Protein AF-A0A6C0CRU0-F1 (afdb_monomer)

Organism: NCBI:txid1070528

Nearest PDB structures (foldseek):
  4kly-assembly1_A  TM=5.059E-01  e=9.963E+00  gamma proteobacterium 'Hot 75m4'
  1i49-assembly1_B  TM=2.147E-01  e=6.123E+00  Homo sapiens

Secondary structure (DSSP, 8-state):
----HHHHHHHHHHHHHHHHHHHHHHHHHHHT--HHHHHHHHHHHHHHHHHHHHHHHHHHHHHHHHHHHHHHHHHHHHSPP--STTTSTTSS--SS-TT-STTGGG-HHHHHHHHHTTTHHHH-HHHHHHHHHHHHHHHHHHHHHHTTSS-HHHHHHHHHHHHHHHHHHHHHHHHHS-SS-SS-TT--HHHHHHHHHHHHHHHHHHHHHHHHHIIIIIS--------PPPHHHHHHHHHHHHS--

pLDDT: mean 78.63, std 16.44, range [35.56, 97.88]

Sequence (245 aa):
MEKDFYTILQDLKVEIFFFILFFSIVFYQVQQAELKTLVSLLLISIWAYALWMYLQDRAKKEHSKDAKDIAVIDQVHEEKISHPEITTDNFPIKGAPKKGLVYMKENRTLMEIAKDLIFVKTFDIQKYQELLIYMNQYQKVYMYILAERYPCQSYIPTFLDARENILQTLYQLYLVIPSTFKHIYGISPYQVIERNILTFTKLSRTMLEVLENFCRVDLKEYYFPMTQPIPYDASKQKEKQNLLP

Structure (mmCIF, N/CA/C/O backbone):
data_AF-A0A6C0CRU0-F1
#
_entry.id   AF-A0A6C0CRU0-F1
#
loop_
_atom_site.group_PDB
_atom_site.id
_atom_site.type_symbol
_atom_site.label_atom_id
_atom_site.label_alt_id
_atom_site.label_comp_id
_atom_site.label_asym_id
_atom_site.label_entity_id
_atom_site.label_seq_id
_atom_site.pdbx_PDB_ins_code
_atom_site.Cartn_x
_atom_site.Cartn_y
_atom_site.Cartn_z
_atom_site.occupancy
_atom_site.B_iso_or_equiv
_atom_site.auth_seq_id
_atom_site.auth_comp_id
_atom_site.auth_asym_id
_atom_site.auth_atom_id
_atom_site.pdbx_PDB_model_num
ATOM 1 N N . MET A 1 1 ? -17.235 12.480 -23.969 1.00 42.66 1 MET A N 1
ATOM 2 C CA . MET A 1 1 ? -17.822 11.150 -24.228 1.00 42.66 1 MET A CA 1
ATOM 3 C C . MET A 1 1 ? -19.189 11.158 -23.557 1.00 42.66 1 MET A C 1
ATOM 5 O O . MET A 1 1 ? -19.345 10.674 -22.444 1.00 42.66 1 MET A O 1
ATOM 9 N N . GLU A 1 2 ? -20.125 11.882 -24.171 1.00 47.84 2 GLU A N 1
ATOM 10 C CA . GLU A 1 2 ? -21.507 12.015 -23.707 1.00 47.84 2 GLU A CA 1
ATOM 11 C C . GLU A 1 2 ? -22.230 10.721 -24.071 1.00 47.84 2 GLU A C 1
ATOM 13 O O . GLU A 1 2 ? -22.330 10.380 -25.246 1.00 47.84 2 GLU A O 1
ATOM 18 N N . LYS A 1 3 ? -22.686 9.955 -23.077 1.00 50.06 3 LYS A N 1
ATOM 19 C CA . LYS A 1 3 ? -23.715 8.951 -23.347 1.00 50.06 3 LYS A CA 1
ATOM 20 C C . LYS A 1 3 ? -24.955 9.721 -23.793 1.00 50.06 3 LYS A C 1
ATOM 22 O O . LYS A 1 3 ? -25.452 10.540 -23.022 1.00 50.06 3 LYS A O 1
ATOM 27 N N . ASP A 1 4 ? -25.400 9.484 -25.025 1.00 63.34 4 ASP A N 1
ATOM 28 C CA . ASP A 1 4 ? -26.568 10.135 -25.614 1.00 63.34 4 ASP A CA 1
ATOM 29 C C . ASP A 1 4 ? -27.739 10.061 -24.636 1.00 63.34 4 ASP A C 1
ATOM 31 O O . ASP A 1 4 ? -28.173 8.974 -24.248 1.00 63.34 4 ASP A O 1
ATOM 35 N N . PHE A 1 5 ? -28.264 11.219 -24.244 1.00 64.69 5 PHE A N 1
ATOM 36 C CA . PHE A 1 5 ? -29.405 11.374 -23.337 1.00 64.69 5 PHE A CA 1
ATOM 37 C C . PHE A 1 5 ? -30.588 10.455 -23.705 1.00 64.69 5 PHE A C 1
ATOM 39 O O . PHE A 1 5 ? -31.321 9.978 -22.840 1.00 64.69 5 PHE A O 1
ATOM 46 N N . TYR A 1 6 ? -30.722 10.143 -24.997 1.00 66.75 6 TYR A N 1
ATOM 47 C CA . TYR A 1 6 ? -31.700 9.211 -25.546 1.00 66.75 6 TYR A CA 1
ATOM 48 C C . TYR A 1 6 ? -31.509 7.760 -25.074 1.00 66.75 6 TYR A C 1
ATOM 50 O O . TYR A 1 6 ? -32.483 7.098 -24.725 1.00 66.75 6 TYR A O 1
ATOM 58 N N . THR A 1 7 ? -30.265 7.278 -25.003 1.00 68.19 7 THR A N 1
ATOM 59 C CA . THR A 1 7 ? -29.949 5.919 -24.523 1.00 68.19 7 THR A CA 1
ATOM 60 C C . THR A 1 7 ? -30.221 5.768 -23.029 1.00 68.19 7 THR A C 1
ATOM 62 O O . THR A 1 7 ? -30.855 4.801 -22.624 1.00 68.19 7 THR A O 1
ATOM 65 N N . ILE A 1 8 ? -29.890 6.785 -22.226 1.00 64.88 8 ILE A N 1
ATOM 66 C CA . ILE A 1 8 ? -30.215 6.830 -20.789 1.00 64.88 8 ILE A CA 1
ATOM 67 C C . ILE A 1 8 ? -31.736 6.795 -20.568 1.00 64.88 8 ILE A C 1
ATOM 69 O O . ILE A 1 8 ? -32.230 6.071 -19.707 1.00 64.88 8 ILE A O 1
ATOM 73 N N . LEU A 1 9 ? -32.496 7.552 -21.364 1.00 60.94 9 LEU A N 1
ATOM 74 C CA . LEU A 1 9 ? -33.962 7.555 -21.315 1.00 60.94 9 LEU A CA 1
ATOM 75 C C . LEU A 1 9 ? -34.574 6.208 -21.711 1.00 60.94 9 LEU A C 1
ATOM 77 O O . LEU A 1 9 ? -35.632 5.840 -21.198 1.00 60.94 9 LEU A O 1
ATOM 81 N N . GLN A 1 10 ? -33.949 5.499 -22.647 1.00 72.50 10 GLN A N 1
ATOM 82 C CA . GLN A 1 10 ? -34.409 4.195 -23.103 1.00 72.50 10 GLN A CA 1
ATOM 83 C C . GLN A 1 10 ? -34.123 3.109 -22.059 1.00 72.50 10 GLN A C 1
ATOM 85 O O . GLN A 1 10 ? -35.032 2.344 -21.741 1.00 72.50 10 GLN A O 1
ATOM 90 N N . ASP A 1 11 ? -32.934 3.116 -21.453 1.00 72.12 11 ASP A N 1
ATOM 91 C CA . ASP A 1 11 ? -32.572 2.212 -20.355 1.00 72.12 11 ASP A CA 1
ATOM 92 C C . ASP A 1 11 ? -33.506 2.406 -19.148 1.00 72.12 11 ASP A C 1
ATOM 94 O O . ASP A 1 11 ? -34.073 1.439 -18.637 1.00 72.12 11 ASP A O 1
ATOM 98 N N . LEU A 1 12 ? -33.793 3.659 -18.769 1.00 71.19 12 LEU A N 1
ATOM 99 C CA . LEU A 1 12 ? -34.704 3.973 -17.661 1.00 71.19 12 LEU A CA 1
ATOM 100 C C . LEU A 1 12 ? -36.138 3.467 -17.915 1.00 71.19 12 LEU A C 1
ATOM 102 O O . LEU A 1 12 ? -36.812 2.991 -17.004 1.00 71.19 12 LEU A O 1
ATOM 106 N N . LYS A 1 13 ? -36.622 3.544 -19.164 1.00 79.31 13 LYS A N 1
ATOM 107 C CA . LYS A 1 13 ? -37.944 3.014 -19.546 1.00 79.31 13 LYS A CA 1
ATOM 108 C C . LYS A 1 13 ? -37.999 1.492 -19.442 1.00 79.31 13 LYS A C 1
ATOM 110 O O . LYS A 1 13 ? -39.019 0.961 -19.005 1.00 79.31 13 LYS A O 1
ATOM 115 N N . VAL A 1 14 ? -36.926 0.804 -19.835 1.00 78.81 14 VAL A N 1
ATOM 116 C CA . VAL A 1 14 ? -36.823 -0.658 -19.727 1.00 78.81 14 VAL A CA 1
ATOM 117 C C . VAL A 1 14 ? -36.797 -1.080 -18.259 1.00 78.81 14 VAL A C 1
ATOM 119 O O . VAL A 1 14 ? -37.547 -1.980 -17.882 1.00 78.81 14 VAL A O 1
ATOM 122 N N . GLU A 1 15 ? -36.025 -0.393 -17.414 1.00 78.75 15 GLU A N 1
ATOM 123 C CA . GLU A 1 15 ? -35.991 -0.645 -15.969 1.00 78.75 15 GLU A CA 1
ATOM 124 C C . GLU A 1 15 ? -37.370 -0.456 -15.325 1.00 78.75 15 GLU A C 1
ATOM 126 O O . GLU A 1 15 ? -37.859 -1.351 -14.635 1.00 78.75 15 GLU A O 1
ATOM 131 N N . ILE A 1 16 ? -38.046 0.665 -15.603 1.00 85.94 16 ILE A N 1
ATOM 132 C CA . ILE A 1 16 ? -39.392 0.943 -15.078 1.00 85.94 16 ILE A CA 1
ATOM 133 C C . ILE A 1 16 ? -40.390 -0.130 -15.527 1.00 85.94 16 ILE A C 1
ATOM 135 O O . ILE A 1 16 ? -41.190 -0.604 -14.717 1.00 85.94 16 ILE A O 1
ATOM 139 N N . PHE A 1 17 ? -40.340 -0.546 -16.795 1.00 86.31 17 PHE A N 1
ATOM 140 C CA . PHE A 1 17 ? -41.212 -1.599 -17.311 1.00 86.31 17 PHE A CA 1
ATOM 141 C C . PHE A 1 17 ? -40.980 -2.935 -16.592 1.00 86.31 17 PHE A C 1
ATOM 143 O O . PHE A 1 17 ? -41.942 -3.582 -16.174 1.00 86.31 17 PHE A O 1
ATOM 150 N N . PHE A 1 18 ? -39.718 -3.319 -16.375 1.00 86.06 18 PHE A N 1
ATOM 151 C CA . PHE A 1 18 ? -39.368 -4.509 -15.598 1.00 86.06 18 PHE A CA 1
ATOM 152 C C . PHE A 1 18 ? -39.887 -4.433 -14.161 1.00 86.06 18 PHE A C 1
ATOM 154 O O . PHE A 1 18 ? -40.459 -5.410 -13.676 1.00 86.06 18 PHE A O 1
ATOM 161 N N . PHE A 1 19 ? -39.751 -3.283 -13.492 1.00 84.06 19 PHE A N 1
ATOM 162 C CA . PHE A 1 19 ? -40.275 -3.101 -12.138 1.00 84.06 19 PHE A CA 1
ATOM 163 C C . PHE A 1 19 ? -41.796 -3.230 -12.088 1.00 84.06 19 PHE A C 1
ATOM 165 O O . PHE A 1 19 ? -42.309 -3.934 -11.222 1.00 84.06 19 PHE A O 1
ATOM 172 N N . ILE A 1 20 ? -42.525 -2.616 -13.023 1.00 88.62 20 ILE A N 1
ATOM 173 C CA . ILE A 1 20 ? -43.990 -2.724 -13.091 1.00 88.62 20 ILE A CA 1
ATOM 174 C C . ILE A 1 20 ? -44.416 -4.181 -13.289 1.00 88.62 20 ILE A C 1
ATOM 176 O O . ILE A 1 20 ? -45.326 -4.658 -12.608 1.00 88.62 20 ILE A O 1
ATOM 180 N N . LEU A 1 21 ? -43.748 -4.905 -14.189 1.00 85.62 21 LEU A N 1
ATOM 181 C CA . LEU A 1 21 ? -44.056 -6.304 -14.471 1.00 85.62 21 LEU A CA 1
ATOM 182 C C . LEU A 1 21 ? -43.750 -7.200 -13.262 1.00 85.62 21 LEU A C 1
ATOM 184 O O . LEU A 1 21 ? -44.586 -8.013 -12.868 1.00 85.62 21 LEU A O 1
ATOM 188 N N . PHE A 1 22 ? -42.604 -6.993 -12.615 1.00 85.75 22 PHE A N 1
ATOM 189 C CA . PHE A 1 22 ? -42.227 -7.699 -11.393 1.00 85.75 22 PHE A CA 1
ATOM 190 C C . PHE A 1 22 ? -43.222 -7.441 -10.253 1.00 85.75 22 PHE A C 1
ATOM 192 O O . PHE A 1 22 ? -43.734 -8.390 -9.657 1.00 85.75 22 PHE A O 1
ATOM 199 N N . PHE A 1 23 ? -43.567 -6.176 -9.988 1.00 82.81 23 PHE A N 1
ATOM 200 C CA . PHE A 1 23 ? -44.544 -5.821 -8.957 1.00 82.81 23 PHE A CA 1
ATOM 201 C C . PHE A 1 23 ? -45.936 -6.371 -9.259 1.00 82.81 23 PHE A C 1
ATOM 203 O O . PHE A 1 23 ? -46.618 -6.794 -8.333 1.00 82.81 23 PHE A O 1
ATOM 210 N N . SER A 1 24 ? -46.344 -6.428 -10.528 1.00 85.94 24 SER A N 1
ATOM 211 C CA . SER A 1 24 ? -47.632 -7.010 -10.922 1.00 85.94 24 SER A CA 1
ATOM 212 C C . SER A 1 24 ? -47.694 -8.512 -10.623 1.00 85.94 24 SER A C 1
ATOM 214 O O . SER A 1 24 ? -48.701 -8.996 -10.106 1.00 85.94 24 SER A O 1
ATOM 216 N N . ILE A 1 25 ? -46.605 -9.250 -10.877 1.00 85.50 25 ILE A N 1
ATOM 217 C CA . ILE A 1 25 ? -46.500 -10.682 -10.549 1.00 85.50 25 ILE A CA 1
ATOM 218 C C . ILE A 1 25 ? -46.518 -10.894 -9.032 1.00 85.50 25 ILE A C 1
ATOM 220 O O . ILE A 1 25 ? -47.260 -11.742 -8.534 1.00 85.50 25 ILE A O 1
ATOM 224 N N . VAL A 1 26 ? -45.731 -10.109 -8.291 1.00 84.50 26 VAL A N 1
ATOM 225 C CA . VAL A 1 26 ? -45.698 -10.167 -6.822 1.00 84.50 26 VAL A CA 1
ATOM 226 C C . VAL A 1 26 ? -47.075 -9.839 -6.242 1.00 84.50 26 VAL A C 1
ATOM 228 O O . VAL A 1 26 ? -47.555 -10.557 -5.372 1.00 84.50 26 VAL A O 1
ATOM 231 N N . PHE A 1 27 ? -47.750 -8.811 -6.757 1.00 85.38 27 PHE A N 1
ATOM 232 C CA . PHE A 1 27 ? -49.084 -8.411 -6.316 1.00 85.38 27 PHE A CA 1
ATOM 233 C C . PHE A 1 27 ? -50.124 -9.513 -6.540 1.00 85.38 27 PHE A C 1
ATOM 235 O O . PHE A 1 27 ? -50.893 -9.821 -5.632 1.00 85.38 27 PHE A O 1
ATOM 242 N N . TYR A 1 28 ? -50.110 -10.157 -7.709 1.00 85.62 28 TYR A N 1
ATOM 243 C CA . TYR A 1 28 ? -51.016 -11.265 -8.015 1.00 85.62 28 TYR A CA 1
ATOM 244 C C . TYR A 1 28 ? -50.827 -12.459 -7.063 1.00 85.62 28 TYR A C 1
ATOM 246 O O . TYR A 1 28 ? -51.804 -13.025 -6.575 1.00 85.62 28 TYR A O 1
ATOM 254 N N . GLN A 1 29 ? -49.575 -12.806 -6.746 1.00 78.75 29 GLN A N 1
ATOM 255 C CA . GLN A 1 29 ? -49.240 -13.858 -5.776 1.00 78.75 29 GLN A CA 1
ATOM 256 C C . GLN A 1 29 ? -49.701 -13.491 -4.355 1.00 78.75 29 GLN A C 1
ATOM 258 O O . GLN A 1 29 ? -50.268 -14.315 -3.641 1.00 78.75 29 GLN A O 1
ATOM 263 N N . VAL A 1 30 ? -49.500 -12.233 -3.953 1.00 82.31 30 VAL A N 1
ATOM 264 C CA . VAL A 1 30 ? -49.896 -11.703 -2.639 1.00 82.31 30 VAL A CA 1
ATOM 265 C C . VAL A 1 30 ? -51.420 -11.670 -2.479 1.00 82.31 30 VAL A C 1
ATOM 267 O O . VAL A 1 30 ? -51.919 -11.961 -1.395 1.00 82.31 30 VAL A O 1
ATOM 270 N N . GLN A 1 31 ? -52.174 -11.383 -3.545 1.00 82.19 31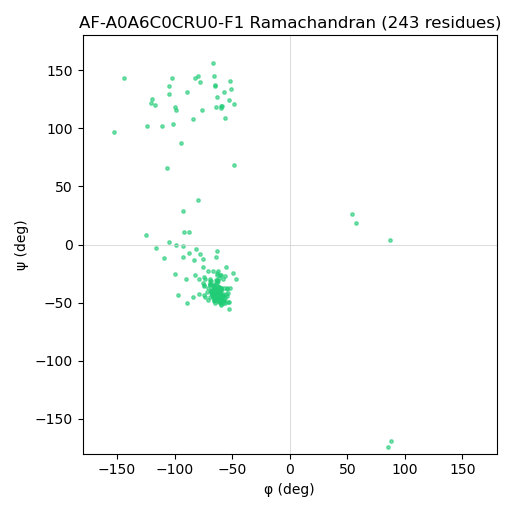 GLN A N 1
ATOM 271 C CA . GLN A 1 31 ? -53.641 -11.337 -3.517 1.00 82.19 31 GLN A CA 1
ATOM 272 C C . GLN A 1 31 ? -54.281 -12.692 -3.173 1.00 82.19 31 GLN A C 1
ATOM 274 O O . GLN A 1 31 ? -55.354 -12.728 -2.575 1.00 82.19 31 GLN A O 1
ATOM 279 N N . GLN A 1 32 ? -53.640 -13.801 -3.546 1.00 84.38 32 GLN A N 1
ATOM 280 C CA . GLN A 1 32 ? -54.144 -15.156 -3.292 1.00 84.38 32 GLN A CA 1
ATOM 281 C C . GLN A 1 32 ? -53.609 -15.765 -1.988 1.00 84.38 32 GLN A C 1
ATOM 283 O O . GLN A 1 32 ? -53.950 -16.897 -1.648 1.00 84.38 32 GLN A O 1
ATOM 288 N N . ALA A 1 33 ? -52.757 -15.040 -1.260 1.00 84.94 33 ALA A N 1
ATOM 289 C CA . ALA A 1 33 ? -52.068 -15.557 -0.090 1.00 84.94 33 ALA A CA 1
ATOM 290 C C . ALA A 1 33 ? -52.938 -15.513 1.177 1.00 84.94 33 ALA A C 1
ATOM 292 O O . ALA A 1 33 ? -53.672 -14.560 1.436 1.00 84.94 33 ALA A O 1
ATOM 293 N N . GLU A 1 34 ? -52.799 -16.535 2.022 1.00 89.56 34 GLU A N 1
ATOM 294 C CA . GLU A 1 34 ? -53.436 -16.564 3.339 1.00 89.56 34 GLU A CA 1
ATOM 295 C C . GLU A 1 34 ? -52.861 -15.498 4.289 1.00 89.56 34 GLU A C 1
ATOM 297 O O . GLU A 1 34 ? -51.700 -15.091 4.190 1.00 89.56 34 GLU A O 1
ATOM 302 N N . LEU A 1 35 ? -53.651 -15.103 5.295 1.00 84.38 35 LEU A N 1
ATOM 303 C CA . LEU A 1 35 ? -53.287 -14.062 6.267 1.00 84.38 35 LEU A CA 1
ATOM 304 C C . LEU A 1 35 ? -51.942 -14.331 6.970 1.00 84.38 35 LEU A C 1
ATOM 306 O O . LEU A 1 35 ? -51.157 -13.411 7.186 1.00 84.38 35 LEU A O 1
ATOM 310 N N . LYS A 1 36 ? -51.643 -15.595 7.302 1.00 85.19 36 LYS A N 1
ATOM 311 C CA . LYS A 1 36 ? -50.369 -15.991 7.933 1.00 85.19 36 LYS A CA 1
ATOM 312 C C . LYS A 1 36 ? -49.173 -15.699 7.023 1.00 85.19 36 LYS A C 1
ATOM 314 O O . LYS A 1 36 ? -48.146 -15.205 7.488 1.00 85.19 36 LYS A O 1
ATOM 319 N N . THR A 1 37 ? -49.328 -15.966 5.729 1.00 84.38 37 THR A N 1
ATOM 320 C CA . THR A 1 37 ? -48.313 -15.730 4.700 1.00 84.38 37 THR A CA 1
ATOM 321 C C . THR A 1 37 ? -48.086 -14.233 4.497 1.00 84.38 37 THR A C 1
ATOM 323 O O . THR A 1 37 ? -46.940 -13.795 4.447 1.00 84.38 37 THR A O 1
ATOM 326 N N . LEU A 1 38 ? -49.156 -13.430 4.493 1.00 84.00 38 LEU A N 1
ATOM 327 C CA . LEU A 1 38 ? -49.075 -11.965 4.425 1.00 84.00 38 LEU A CA 1
ATOM 328 C C . LEU A 1 38 ? -48.331 -11.362 5.625 1.00 84.00 38 LEU A C 1
ATOM 330 O O . LEU A 1 38 ? -47.443 -10.529 5.447 1.00 84.00 38 LEU A O 1
ATOM 334 N N . VAL A 1 39 ? -48.644 -11.812 6.845 1.00 82.62 39 VAL A N 1
ATOM 335 C CA . VAL A 1 39 ? -47.971 -11.347 8.072 1.00 82.62 39 VAL A CA 1
ATOM 336 C C . VAL A 1 39 ? -46.487 -11.728 8.072 1.00 82.62 39 VAL A C 1
ATOM 338 O O . VAL A 1 39 ? -45.642 -10.911 8.440 1.00 82.62 39 VAL A O 1
ATOM 341 N N . SER A 1 40 ? -46.146 -12.937 7.617 1.00 86.19 40 SER A N 1
ATOM 342 C CA . SER A 1 40 ? -44.750 -13.365 7.467 1.00 86.19 40 SER A CA 1
ATOM 343 C C . SER A 1 40 ? -43.990 -12.501 6.454 1.00 86.19 40 SER A C 1
ATOM 345 O O . SER A 1 40 ? -42.882 -12.052 6.744 1.00 86.19 40 SER A O 1
ATOM 347 N N . LEU A 1 41 ? -44.599 -12.196 5.306 1.00 86.06 41 LEU A N 1
ATOM 348 C CA . LEU A 1 41 ? -43.996 -11.381 4.248 1.00 86.06 41 LEU A CA 1
ATOM 349 C C . LEU A 1 41 ? -43.795 -9.921 4.696 1.00 86.06 41 LEU A C 1
ATOM 351 O O . LEU A 1 41 ? -42.767 -9.303 4.405 1.00 86.06 41 LEU A O 1
ATOM 355 N N . LEU A 1 42 ? -44.724 -9.391 5.495 1.00 87.06 42 LEU A N 1
ATOM 356 C CA . LEU A 1 42 ? -44.599 -8.079 6.130 1.00 87.06 42 LEU A CA 1
ATOM 357 C C . LEU A 1 42 ? -43.444 -8.048 7.147 1.00 87.06 42 LEU A C 1
ATOM 359 O O . LEU A 1 42 ? -42.628 -7.131 7.131 1.00 87.06 42 LEU A O 1
ATOM 363 N N . LEU A 1 43 ? -43.307 -9.076 7.987 1.00 88.00 43 LEU A N 1
ATOM 364 C CA . LEU A 1 43 ? -42.177 -9.184 8.917 1.00 88.00 43 LEU A CA 1
ATOM 365 C C . LEU A 1 43 ? -40.835 -9.285 8.181 1.00 88.00 43 LEU A C 1
ATOM 367 O O . LEU A 1 43 ? -39.893 -8.578 8.536 1.00 88.00 43 LEU A O 1
ATOM 371 N N . ILE A 1 44 ? -40.747 -10.120 7.141 1.00 90.88 44 ILE A N 1
ATOM 372 C CA . ILE A 1 44 ? -39.528 -10.277 6.333 1.00 90.88 44 ILE A CA 1
ATOM 373 C C . ILE A 1 44 ? -39.144 -8.953 5.668 1.00 90.88 44 ILE A C 1
ATOM 375 O O . ILE A 1 44 ? -37.972 -8.588 5.685 1.00 90.88 44 ILE A O 1
ATOM 379 N N . SER A 1 45 ? -40.106 -8.209 5.120 1.00 88.00 45 SER A N 1
ATOM 380 C CA . SER A 1 45 ? -39.829 -6.921 4.471 1.00 88.00 45 SER A CA 1
ATOM 381 C C . SER A 1 45 ? -39.381 -5.841 5.464 1.00 88.00 45 SER A C 1
ATOM 383 O O . SER A 1 45 ? -38.428 -5.119 5.167 1.00 88.00 45 SER A O 1
ATOM 385 N N . ILE A 1 46 ? -39.963 -5.782 6.669 1.00 92.19 46 ILE A N 1
ATOM 386 C CA . ILE A 1 46 ? -39.483 -4.903 7.752 1.00 92.19 46 ILE A CA 1
ATOM 387 C C . ILE A 1 46 ? -38.042 -5.252 8.139 1.00 92.19 46 ILE A C 1
ATOM 389 O O . ILE A 1 46 ? -37.194 -4.361 8.226 1.00 92.19 46 ILE A O 1
ATOM 393 N N . TRP A 1 47 ? -37.742 -6.538 8.340 1.00 91.31 47 TRP A N 1
ATOM 394 C CA . TRP A 1 47 ? -36.390 -6.982 8.682 1.00 91.31 47 TRP A CA 1
ATOM 395 C C . TRP A 1 47 ? -35.393 -6.706 7.559 1.00 91.31 47 TRP A C 1
ATOM 397 O O . TRP A 1 47 ? -34.311 -6.195 7.832 1.00 91.31 47 TRP A O 1
ATOM 407 N N . ALA A 1 48 ? -35.756 -6.972 6.303 1.00 90.00 48 ALA A N 1
ATOM 408 C CA . ALA A 1 48 ? -34.917 -6.682 5.145 1.00 90.00 48 ALA A CA 1
ATOM 409 C C . ALA A 1 48 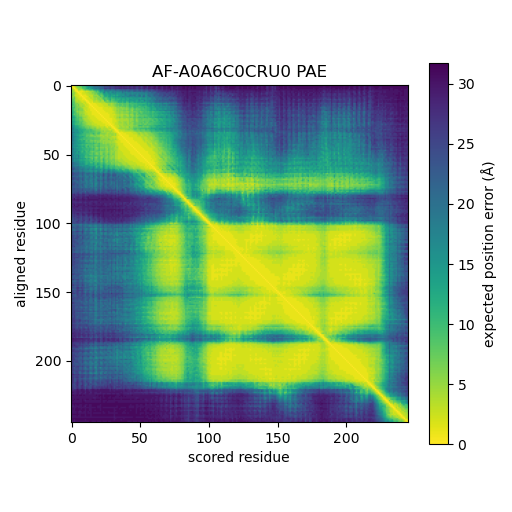? -34.611 -5.182 5.029 1.00 90.00 48 ALA A C 1
ATOM 411 O O . ALA A 1 48 ? -33.462 -4.808 4.796 1.00 90.00 48 ALA A O 1
ATOM 412 N N . TYR A 1 49 ? -35.605 -4.320 5.261 1.00 93.25 49 TYR A N 1
ATOM 413 C CA . TYR A 1 49 ? -35.416 -2.872 5.268 1.00 93.25 49 TYR A CA 1
ATOM 414 C C . TYR A 1 49 ? -34.502 -2.409 6.412 1.00 93.25 49 TYR A C 1
ATOM 416 O O . TYR A 1 49 ? -33.582 -1.622 6.188 1.00 93.25 49 TYR A O 1
ATOM 424 N N . ALA A 1 50 ? -34.701 -2.930 7.627 1.00 90.88 50 ALA A N 1
ATOM 425 C CA . ALA A 1 50 ? -33.843 -2.624 8.771 1.00 90.88 50 ALA A CA 1
ATOM 426 C C . ALA A 1 50 ? -32.387 -3.062 8.530 1.00 90.88 50 ALA A C 1
ATOM 428 O O . ALA A 1 50 ? -31.451 -2.322 8.839 1.00 90.88 50 ALA A O 1
ATOM 429 N N . LEU A 1 51 ? -32.192 -4.238 7.928 1.00 90.44 51 LEU A N 1
ATOM 430 C CA . LEU A 1 51 ? -30.879 -4.782 7.582 1.00 90.44 51 LEU A CA 1
ATOM 431 C C . LEU A 1 51 ? -30.212 -3.943 6.482 1.00 90.44 51 LEU A C 1
ATOM 433 O O . LEU A 1 51 ? -29.037 -3.598 6.597 1.00 90.44 51 LEU A O 1
ATOM 437 N N . TRP A 1 52 ? -30.970 -3.533 5.463 1.00 92.50 52 TRP A N 1
ATOM 438 C CA . TRP A 1 52 ? -30.494 -2.630 4.416 1.00 92.50 52 TRP A CA 1
ATOM 439 C C . TRP A 1 52 ? -30.054 -1.269 4.979 1.00 92.50 52 TRP A C 1
ATOM 441 O O . TRP A 1 52 ? -28.944 -0.822 4.690 1.00 92.50 52 TRP A O 1
ATOM 451 N N . MET A 1 53 ? -30.860 -0.656 5.853 1.00 90.81 53 MET A N 1
ATOM 452 C CA . MET A 1 53 ? -30.514 0.590 6.553 1.00 90.81 53 MET A CA 1
ATOM 453 C C . MET A 1 53 ? -29.241 0.444 7.399 1.00 90.81 53 MET A C 1
ATOM 455 O O . MET A 1 53 ? -28.359 1.303 7.347 1.00 90.81 53 MET A O 1
ATOM 459 N N . TYR A 1 54 ? -29.107 -0.659 8.141 1.00 89.50 54 TYR A N 1
ATOM 460 C CA . TYR A 1 54 ? -27.913 -0.950 8.938 1.00 89.50 54 TYR A CA 1
ATOM 461 C C . TYR A 1 54 ? -26.649 -1.076 8.075 1.00 89.50 54 TYR A C 1
ATOM 463 O O . TYR A 1 54 ? -25.607 -0.499 8.400 1.00 89.50 54 TYR A O 1
ATOM 471 N N . LEU A 1 55 ? -26.735 -1.807 6.960 1.00 87.12 55 LEU A N 1
ATOM 472 C CA . LEU A 1 55 ? -25.623 -1.967 6.023 1.00 87.12 55 LEU A CA 1
ATOM 473 C C . LEU A 1 55 ? -25.249 -0.639 5.360 1.00 87.12 55 LEU A C 1
ATOM 475 O O . LEU A 1 55 ? -24.064 -0.336 5.230 1.00 87.12 55 LEU A O 1
ATOM 479 N N . GLN A 1 56 ? -26.238 0.180 4.993 1.00 87.62 56 GLN A N 1
ATOM 480 C CA . GLN A 1 56 ? -25.997 1.485 4.387 1.00 87.62 56 GLN A CA 1
ATOM 481 C C . GLN A 1 56 ? -25.309 2.456 5.360 1.00 87.62 56 GLN A C 1
ATOM 483 O O . GLN A 1 56 ? -24.390 3.172 4.960 1.00 87.62 56 GLN A O 1
ATOM 488 N N . ASP A 1 57 ? -25.714 2.478 6.632 1.00 83.75 57 ASP A N 1
ATOM 489 C CA . ASP A 1 57 ? -25.058 3.293 7.662 1.00 83.75 57 ASP A CA 1
ATOM 490 C C . ASP A 1 57 ? -23.616 2.828 7.926 1.00 83.75 57 ASP A C 1
ATOM 492 O O . ASP A 1 57 ? -22.698 3.650 7.990 1.00 83.75 57 ASP A O 1
ATOM 496 N N . ARG A 1 58 ? -23.378 1.508 7.986 1.00 78.19 58 ARG A N 1
ATOM 497 C CA . ARG A 1 58 ? -22.016 0.956 8.066 1.00 78.19 58 ARG A CA 1
ATOM 498 C C . ARG A 1 58 ? -21.151 1.383 6.884 1.00 78.19 58 ARG A C 1
ATOM 500 O O . ARG A 1 58 ? -20.062 1.907 7.106 1.00 78.19 58 ARG A O 1
ATOM 507 N N . ALA A 1 59 ? -21.649 1.222 5.660 1.00 75.38 59 ALA A N 1
ATOM 508 C CA . ALA A 1 59 ? -20.918 1.600 4.455 1.00 75.38 59 ALA A CA 1
ATOM 509 C C . ALA A 1 59 ? -20.570 3.099 4.452 1.00 75.38 59 ALA A C 1
ATOM 511 O O . ALA A 1 59 ? -19.434 3.475 4.169 1.00 75.38 59 ALA A O 1
ATOM 512 N N . LYS A 1 60 ? -21.510 3.972 4.844 1.00 75.88 60 LYS A N 1
ATOM 513 C CA . LYS A 1 60 ? -21.262 5.421 4.965 1.00 75.88 60 LYS A CA 1
ATOM 514 C C . LYS A 1 60 ? -20.173 5.748 5.991 1.00 75.88 60 LYS A C 1
ATOM 516 O O . LYS A 1 60 ? -19.316 6.592 5.725 1.00 75.88 60 LYS A O 1
ATOM 521 N N . LYS A 1 61 ? -20.186 5.090 7.155 1.00 75.25 61 LYS A N 1
ATOM 522 C CA . LYS A 1 61 ? -19.169 5.282 8.204 1.00 75.25 61 LYS A CA 1
ATOM 523 C C . LYS A 1 61 ? -17.787 4.821 7.752 1.00 75.25 61 LYS A C 1
ATOM 525 O O . LYS A 1 61 ? -16.804 5.510 8.015 1.00 75.25 61 LYS A O 1
ATOM 530 N N . GLU A 1 62 ? -17.720 3.698 7.049 1.00 70.94 62 GLU A N 1
ATOM 531 C CA . GLU A 1 62 ? -16.480 3.151 6.504 1.00 70.94 62 GLU A CA 1
ATOM 532 C C . GLU A 1 62 ? -15.884 4.068 5.428 1.00 70.94 62 GLU A C 1
ATOM 534 O O . GLU A 1 62 ? -14.729 4.471 5.548 1.00 70.94 62 GLU A O 1
ATOM 539 N N . HIS A 1 63 ? -16.697 4.537 4.475 1.00 68.00 63 HIS A N 1
ATOM 540 C CA . HIS A 1 63 ? -16.270 5.530 3.482 1.00 68.00 63 HIS A CA 1
ATOM 541 C C . HIS A 1 63 ? -15.797 6.850 4.111 1.00 68.00 63 HIS A C 1
ATOM 543 O O . HIS A 1 63 ? -14.815 7.436 3.658 1.00 68.00 63 HIS A O 1
ATOM 549 N N . SER A 1 64 ? -16.464 7.327 5.169 1.00 70.31 64 SER A N 1
ATOM 550 C CA . SER A 1 64 ? -16.041 8.541 5.880 1.00 70.31 64 SER A CA 1
ATOM 551 C C . SER A 1 64 ? -14.694 8.365 6.582 1.00 70.31 64 SER A C 1
ATOM 553 O O . SER A 1 64 ? -13.877 9.285 6.568 1.00 70.31 64 SER A O 1
ATOM 555 N N . LYS A 1 65 ? -14.453 7.200 7.193 1.00 75.25 65 LYS A N 1
ATOM 556 C CA . LYS A 1 65 ? -13.167 6.878 7.817 1.00 75.25 65 LYS A CA 1
ATOM 557 C C . LYS A 1 65 ? -12.059 6.815 6.767 1.00 75.25 65 LYS A C 1
ATOM 559 O O . LYS A 1 65 ? -11.033 7.459 6.944 1.00 75.25 65 LYS A O 1
ATOM 564 N N . ASP A 1 66 ? -12.314 6.134 5.655 1.00 75.88 66 ASP A N 1
ATOM 565 C CA . ASP A 1 66 ? -11.354 5.997 4.563 1.00 75.88 66 ASP A CA 1
ATOM 566 C C . ASP A 1 66 ? -10.917 7.359 4.003 1.00 75.88 66 ASP A C 1
ATOM 568 O O . ASP A 1 66 ? -9.726 7.626 3.843 1.00 75.88 66 ASP A O 1
ATOM 572 N N . ALA A 1 67 ? -11.877 8.268 3.805 1.00 75.19 67 ALA A N 1
ATOM 573 C CA . ALA A 1 67 ? -11.610 9.634 3.367 1.00 75.19 67 ALA A CA 1
ATOM 574 C C . ALA A 1 67 ? -10.775 10.437 4.383 1.00 75.19 67 ALA A C 1
ATOM 576 O O . ALA A 1 67 ? -9.897 11.204 3.989 1.00 75.19 67 ALA A O 1
ATOM 577 N N . LYS A 1 68 ? -11.021 10.259 5.689 1.00 79.56 68 LYS A N 1
ATOM 578 C CA . LYS A 1 68 ? -10.235 10.911 6.751 1.00 79.56 68 LYS A CA 1
ATOM 579 C C . LYS A 1 68 ? -8.805 10.385 6.803 1.00 79.56 68 LYS A C 1
ATOM 581 O O . LYS A 1 68 ? -7.881 11.185 6.914 1.00 79.56 68 LYS A O 1
ATOM 586 N N . ASP A 1 69 ? -8.624 9.073 6.698 1.00 81.75 69 ASP A N 1
ATOM 587 C CA . ASP A 1 69 ? -7.300 8.451 6.734 1.00 81.75 69 ASP A CA 1
ATOM 588 C C . ASP A 1 69 ? -6.463 8.888 5.516 1.00 81.75 69 ASP A C 1
ATOM 590 O O . ASP A 1 69 ? -5.293 9.235 5.665 1.00 81.75 69 ASP A O 1
ATOM 594 N N . ILE A 1 70 ? -7.075 8.985 4.326 1.00 80.88 70 ILE A N 1
ATOM 595 C CA . ILE A 1 70 ? -6.422 9.535 3.123 1.00 80.88 70 ILE A CA 1
ATOM 596 C C . ILE A 1 70 ? -6.028 11.004 3.322 1.00 80.88 70 ILE A C 1
ATOM 598 O O . ILE A 1 70 ? -4.904 11.380 3.000 1.00 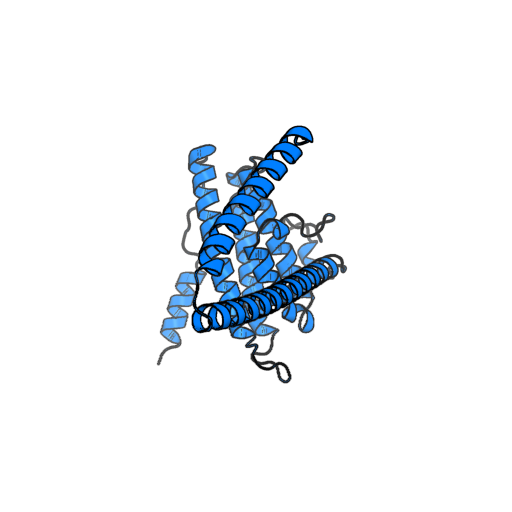80.88 70 ILE A O 1
ATOM 602 N N . ALA A 1 71 ? -6.917 11.830 3.882 1.00 81.94 71 ALA A N 1
ATOM 603 C CA . ALA A 1 71 ? -6.617 13.239 4.136 1.00 81.94 71 ALA A CA 1
ATOM 604 C C . ALA A 1 71 ? -5.443 13.417 5.114 1.00 81.94 71 ALA A C 1
ATOM 606 O O . ALA A 1 71 ? -4.605 14.294 4.925 1.00 81.94 71 ALA A O 1
ATOM 607 N N . VAL A 1 72 ? -5.350 12.559 6.133 1.00 81.12 72 VAL A N 1
ATOM 608 C CA . VAL A 1 72 ? -4.213 12.540 7.062 1.00 81.12 72 VAL A CA 1
ATOM 609 C C . VAL A 1 72 ? -2.915 12.170 6.344 1.00 81.12 72 VAL A C 1
ATOM 611 O O . VAL A 1 72 ? -1.895 12.810 6.582 1.00 81.12 72 VAL A O 1
ATOM 614 N N . ILE A 1 73 ? -2.941 11.150 5.484 1.00 81.56 73 ILE A N 1
ATOM 615 C CA . ILE A 1 73 ? -1.772 10.734 4.696 1.00 81.56 73 ILE A CA 1
ATOM 616 C C . ILE A 1 73 ? -1.276 11.891 3.816 1.00 81.56 73 ILE A C 1
ATOM 618 O O . ILE A 1 73 ? -0.076 12.162 3.772 1.00 81.56 73 ILE A O 1
ATOM 622 N N . ASP A 1 74 ? -2.196 12.603 3.164 1.00 81.62 74 ASP A N 1
ATOM 623 C CA . ASP A 1 74 ? -1.868 13.750 2.315 1.00 81.62 74 ASP A CA 1
ATOM 624 C C . ASP A 1 74 ? -1.265 14.914 3.117 1.00 81.62 74 ASP A C 1
ATOM 626 O O . ASP A 1 74 ? -0.244 15.465 2.712 1.00 81.62 74 ASP A O 1
ATOM 630 N N . GLN A 1 75 ? -1.827 15.240 4.285 1.00 79.62 75 GLN A N 1
ATOM 631 C CA . GLN A 1 75 ? -1.291 16.287 5.165 1.00 79.62 75 GLN A CA 1
ATOM 632 C C . GLN A 1 75 ? 0.128 15.976 5.643 1.00 79.62 75 GLN A C 1
ATOM 634 O O . GLN A 1 75 ? 1.002 16.838 5.595 1.00 79.62 75 GLN A O 1
ATOM 639 N N . VAL A 1 76 ? 0.377 14.736 6.072 1.00 74.88 76 VAL A N 1
ATOM 640 C CA . VAL A 1 76 ? 1.696 14.334 6.577 1.00 74.88 76 VAL A CA 1
ATOM 641 C C . VAL A 1 76 ? 2.762 14.407 5.480 1.00 74.88 76 VAL A C 1
ATOM 643 O O . VAL A 1 76 ? 3.920 14.696 5.773 1.00 74.88 76 VAL A O 1
ATOM 646 N N . HIS A 1 77 ? 2.389 14.193 4.217 1.00 69.94 77 HIS A N 1
ATOM 647 C CA . HIS A 1 77 ? 3.291 14.378 3.078 1.00 69.94 77 HIS A CA 1
ATOM 648 C C . HIS A 1 77 ? 3.650 15.853 2.821 1.00 69.94 77 HIS A C 1
ATOM 650 O O . HIS A 1 77 ? 4.756 16.150 2.368 1.00 69.94 77 HIS A O 1
ATOM 656 N N . GLU A 1 78 ? 2.723 16.779 3.065 1.00 67.62 78 GLU A N 1
ATOM 657 C CA . GLU A 1 78 ? 2.930 18.216 2.833 1.00 67.62 78 GLU A CA 1
ATOM 658 C C . GLU A 1 78 ? 3.815 18.884 3.896 1.00 67.62 78 GLU A C 1
ATOM 660 O O . GLU A 1 78 ? 4.394 19.948 3.651 1.00 67.62 78 GLU A O 1
ATOM 665 N N . GLU A 1 79 ? 3.964 18.261 5.063 1.00 64.38 79 GLU A N 1
ATOM 666 C CA . GLU A 1 79 ? 4.875 18.730 6.100 1.00 64.38 79 GLU A CA 1
ATOM 667 C C . GLU A 1 79 ? 6.343 18.647 5.636 1.00 64.38 79 GLU A C 1
ATOM 669 O O . GLU A 1 79 ? 6.786 17.675 5.021 1.00 64.38 79 GLU A O 1
ATOM 674 N N . LYS A 1 80 ? 7.131 19.700 5.908 1.00 57.62 80 LYS A N 1
ATOM 675 C CA . LYS A 1 80 ? 8.536 19.778 5.474 1.00 57.62 80 LYS A CA 1
ATOM 676 C C . LYS A 1 80 ? 9.346 18.610 6.043 1.00 57.62 80 LYS A C 1
ATOM 678 O O . LYS A 1 80 ? 9.551 18.528 7.250 1.00 57.62 80 LYS A O 1
ATOM 683 N N . ILE A 1 81 ? 9.901 17.791 5.150 1.00 56.72 81 ILE A N 1
ATOM 684 C CA . ILE A 1 81 ? 10.867 16.743 5.494 1.00 56.72 81 ILE A CA 1
ATOM 685 C C . ILE A 1 81 ? 12.092 17.391 6.150 1.00 56.72 81 ILE A C 1
ATOM 687 O O . ILE A 1 81 ? 12.792 18.192 5.531 1.00 56.72 81 ILE A O 1
ATOM 691 N N . SER A 1 82 ? 12.371 17.021 7.397 1.00 51.41 82 SER A N 1
ATOM 692 C CA . SER A 1 82 ? 13.506 17.522 8.182 1.00 51.41 82 SER A CA 1
ATOM 693 C C . SER A 1 82 ? 14.758 16.629 8.065 1.00 51.41 82 SER A C 1
ATOM 695 O O . SER A 1 82 ? 15.531 16.539 9.018 1.00 51.41 82 SER A O 1
ATOM 697 N N . HIS A 1 83 ? 14.965 15.913 6.953 1.00 51.88 83 HIS A N 1
ATOM 698 C CA . HIS A 1 83 ? 16.088 14.974 6.798 1.00 51.88 83 HIS A CA 1
ATOM 699 C C . HIS A 1 83 ? 17.011 15.335 5.625 1.00 51.88 83 HIS A C 1
ATOM 701 O O . HIS A 1 83 ? 16.552 15.364 4.480 1.00 51.88 83 HIS A O 1
ATOM 707 N N . PRO A 1 84 ? 18.318 15.555 5.882 1.00 49.12 84 PRO A N 1
ATOM 708 C CA . PRO A 1 84 ? 19.300 15.820 4.838 1.00 49.12 84 PRO A CA 1
ATOM 709 C C . PRO A 1 84 ? 19.615 14.584 3.973 1.00 49.12 84 PRO A C 1
ATOM 711 O O . PRO A 1 84 ? 20.007 14.747 2.822 1.00 49.12 84 PRO A O 1
ATOM 714 N N . GLU A 1 85 ? 19.391 13.359 4.465 1.00 47.81 85 GLU A N 1
ATOM 715 C CA . GLU A 1 85 ? 19.721 12.102 3.761 1.00 47.81 85 GLU A CA 1
ATOM 716 C C . GLU A 1 85 ? 18.863 11.848 2.511 1.00 47.81 85 GLU A C 1
ATOM 718 O O . GLU A 1 85 ? 19.346 11.321 1.517 1.00 47.81 85 GLU A O 1
ATOM 723 N N . ILE A 1 86 ? 17.609 12.309 2.511 1.00 49.22 86 ILE A N 1
ATOM 724 C CA . ILE A 1 86 ? 16.702 12.260 1.346 1.00 49.22 86 ILE A CA 1
ATOM 725 C C . ILE A 1 86 ? 16.996 13.423 0.373 1.00 49.22 86 ILE A C 1
ATOM 727 O O . ILE A 1 86 ? 16.373 13.552 -0.679 1.00 49.22 86 ILE A O 1
ATOM 731 N N . THR A 1 87 ? 17.919 14.320 0.727 1.00 47.25 87 THR A N 1
ATOM 732 C CA . THR A 1 87 ? 18.280 15.507 -0.066 1.00 47.25 87 THR A CA 1
ATOM 733 C C . THR A 1 87 ? 19.723 15.497 -0.569 1.00 47.25 87 THR A C 1
ATOM 735 O O . THR A 1 87 ? 20.104 16.409 -1.301 1.00 47.25 87 THR A O 1
ATOM 738 N N . THR A 1 88 ? 20.528 14.494 -0.209 1.00 47.12 88 THR A N 1
ATOM 739 C CA . THR A 1 88 ? 21.915 14.351 -0.667 1.00 47.12 88 THR A CA 1
ATOM 740 C C . THR A 1 88 ? 21.984 13.758 -2.076 1.00 47.12 88 THR A C 1
ATOM 742 O O . THR A 1 88 ? 21.197 12.894 -2.453 1.00 47.12 88 THR A O 1
ATOM 745 N N . ASP A 1 89 ? 22.969 14.196 -2.868 1.00 50.41 89 ASP A N 1
ATOM 746 C CA . ASP A 1 89 ? 23.120 13.827 -4.288 1.00 50.41 89 ASP A CA 1
ATOM 747 C C . ASP A 1 89 ? 23.384 12.331 -4.554 1.00 50.41 89 ASP A C 1
ATOM 749 O O . ASP A 1 89 ? 23.306 11.895 -5.702 1.00 50.41 89 ASP A O 1
ATOM 753 N N . ASN A 1 90 ? 23.673 11.548 -3.511 1.00 45.56 90 ASN A N 1
ATOM 754 C CA . ASN A 1 90 ? 23.967 10.115 -3.606 1.00 45.56 90 ASN A CA 1
ATOM 755 C C . ASN A 1 90 ? 22.713 9.233 -3.655 1.00 45.56 90 ASN A C 1
ATOM 757 O O . ASN A 1 90 ? 22.820 8.055 -3.991 1.00 45.56 90 ASN A O 1
ATOM 761 N N . PHE A 1 91 ? 21.536 9.776 -3.335 1.00 46.69 91 PHE A N 1
ATOM 762 C CA . PHE A 1 91 ? 20.274 9.059 -3.465 1.00 46.69 91 PHE A CA 1
ATOM 763 C C . PHE A 1 91 ? 19.531 9.523 -4.727 1.00 46.69 91 PHE A C 1
ATOM 765 O O . PHE A 1 91 ? 19.521 10.714 -5.046 1.00 46.69 91 PHE A O 1
ATOM 772 N N . PRO A 1 92 ? 18.830 8.623 -5.444 1.00 45.03 92 PRO A N 1
ATOM 773 C CA . PRO A 1 92 ? 17.989 9.001 -6.588 1.00 45.03 92 PRO A CA 1
ATOM 774 C C . PRO A 1 92 ? 16.811 9.917 -6.193 1.00 45.03 92 PRO A C 1
ATOM 776 O O . PRO A 1 92 ? 16.071 10.413 -7.047 1.00 45.03 92 PRO A O 1
ATOM 779 N N . ILE A 1 93 ? 16.637 10.154 -4.893 1.00 47.34 93 ILE A N 1
ATOM 780 C CA . ILE A 1 93 ? 15.624 11.002 -4.291 1.00 47.34 93 ILE A CA 1
ATOM 781 C C . ILE A 1 93 ? 16.259 12.352 -3.980 1.00 47.34 93 ILE A C 1
ATOM 783 O O . ILE A 1 93 ? 17.142 12.437 -3.140 1.00 47.34 93 ILE A O 1
ATOM 787 N N . LYS A 1 94 ? 15.789 13.417 -4.634 1.00 49.28 94 LYS A N 1
ATOM 788 C CA . LYS A 1 94 ? 16.188 14.800 -4.330 1.00 49.28 94 LYS A CA 1
ATOM 789 C C . LYS A 1 94 ? 15.050 15.537 -3.617 1.00 49.28 94 LYS A C 1
ATOM 791 O O . LYS A 1 94 ? 14.449 16.454 -4.177 1.00 49.28 94 LYS A O 1
ATOM 796 N N . GLY A 1 95 ? 14.725 15.097 -2.401 1.00 49.81 95 GLY A N 1
ATOM 797 C CA . GLY A 1 95 ? 13.707 15.689 -1.525 1.00 49.81 95 GLY A CA 1
ATOM 798 C C . GLY A 1 95 ? 12.263 15.213 -1.746 1.00 49.81 95 GLY A C 1
ATOM 799 O O . GLY A 1 95 ? 11.987 14.303 -2.532 1.00 49.81 95 GLY A 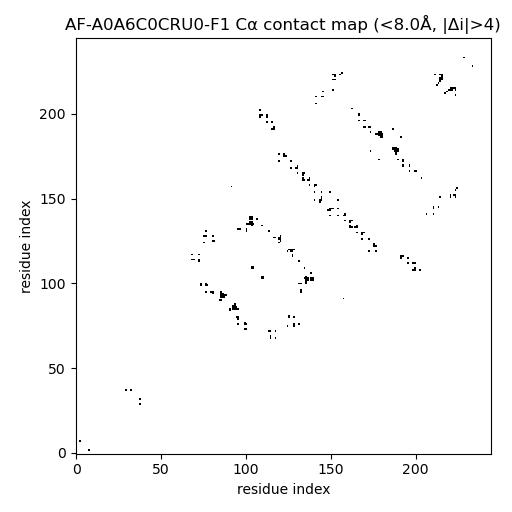O 1
ATOM 800 N N . ALA A 1 96 ? 11.327 15.847 -1.024 1.00 52.59 96 ALA A N 1
ATOM 801 C CA . ALA A 1 96 ? 9.893 15.553 -1.095 1.00 52.59 96 ALA A CA 1
ATOM 802 C C . ALA A 1 96 ? 9.375 15.720 -2.536 1.00 52.59 96 ALA A C 1
ATOM 804 O O . ALA A 1 96 ? 9.619 16.766 -3.150 1.00 52.59 96 ALA A O 1
ATOM 805 N N . PRO A 1 97 ? 8.628 14.756 -3.106 1.00 56.31 97 PRO A N 1
ATOM 806 C CA . PRO A 1 97 ? 8.031 14.945 -4.419 1.00 56.31 97 PRO A CA 1
ATOM 807 C C . PRO A 1 97 ? 7.087 16.156 -4.411 1.00 56.31 97 PRO A C 1
ATOM 809 O O . PRO A 1 97 ? 6.053 16.149 -3.747 1.00 56.31 97 PRO A O 1
ATOM 812 N N . LYS A 1 98 ? 7.412 17.173 -5.227 1.00 54.53 98 LYS A N 1
ATOM 813 C CA . LYS A 1 98 ? 6.626 18.417 -5.391 1.00 54.53 98 LYS A CA 1
ATOM 814 C C . LYS A 1 98 ? 5.158 18.193 -5.776 1.00 54.53 98 LYS A C 1
ATOM 816 O O . LYS A 1 98 ? 4.358 19.109 -5.662 1.00 54.53 98 LYS A O 1
ATOM 821 N N . LYS A 1 99 ? 4.827 17.008 -6.300 1.00 56.53 99 LYS A N 1
ATOM 822 C CA . LYS A 1 99 ? 3.479 16.644 -6.756 1.00 56.53 99 LYS A CA 1
ATOM 823 C C . LYS A 1 99 ? 2.679 15.812 -5.748 1.00 56.53 99 LYS A C 1
ATOM 825 O O . LYS A 1 99 ? 1.551 15.469 -6.065 1.00 56.53 99 LYS A O 1
ATOM 830 N N . GLY A 1 100 ? 3.216 15.476 -4.575 1.00 65.69 100 GLY A N 1
ATOM 831 C CA . GLY A 1 100 ? 2.499 14.622 -3.622 1.00 65.69 100 GLY A CA 1
ATOM 832 C C . GLY A 1 100 ? 2.724 13.118 -3.817 1.00 65.69 100 GLY A C 1
ATOM 833 O O . GLY A 1 100 ? 3.566 12.684 -4.616 1.00 65.69 100 GLY A O 1
ATOM 834 N N . LEU A 1 101 ? 1.914 12.318 -3.119 1.00 77.88 101 LEU A N 1
ATOM 835 C CA . LEU A 1 101 ? 1.868 10.847 -3.174 1.00 77.88 101 LEU A CA 1
ATOM 836 C C . LEU A 1 101 ? 1.090 10.311 -4.396 1.00 77.88 101 LEU A C 1
ATOM 838 O O . LEU A 1 101 ? 0.347 9.336 -4.295 1.00 77.88 101 LEU A O 1
ATOM 842 N N . VAL A 1 102 ? 1.229 10.970 -5.553 1.00 82.81 102 VAL A N 1
ATOM 843 C CA . VAL A 1 102 ? 0.420 10.720 -6.764 1.00 82.81 102 VAL A CA 1
ATOM 844 C C . VAL A 1 102 ? 0.446 9.259 -7.194 1.00 82.81 102 VAL A C 1
ATOM 846 O O . VAL A 1 102 ? -0.591 8.707 -7.531 1.00 82.81 102 VAL A O 1
ATOM 849 N N . TYR A 1 103 ? 1.622 8.635 -7.190 1.00 87.44 103 TYR A N 1
ATOM 850 C CA . TYR A 1 103 ? 1.780 7.291 -7.732 1.00 87.44 103 TYR A CA 1
ATOM 851 C C . TYR A 1 103 ? 1.279 6.250 -6.741 1.00 87.44 103 TYR A C 1
ATOM 853 O O . TYR A 1 103 ? 0.561 5.341 -7.135 1.00 87.44 103 TYR A O 1
ATOM 861 N N . MET A 1 104 ? 1.600 6.410 -5.452 1.00 89.50 104 MET A N 1
ATOM 862 C CA . MET A 1 104 ? 1.166 5.485 -4.399 1.00 89.50 104 MET A CA 1
ATOM 863 C C . MET A 1 104 ? -0.355 5.293 -4.378 1.00 89.50 104 MET A C 1
ATOM 865 O O . MET A 1 104 ? -0.820 4.177 -4.166 1.00 89.50 104 MET A O 1
ATOM 869 N N . LYS A 1 105 ? -1.118 6.364 -4.643 1.00 88.75 105 LYS A N 1
ATOM 870 C CA . LYS A 1 105 ? -2.590 6.352 -4.666 1.00 88.75 105 LYS A CA 1
ATOM 871 C C . LYS A 1 105 ? -3.184 5.395 -5.699 1.00 88.75 105 LYS A C 1
ATOM 873 O O . LYS A 1 105 ? -4.274 4.880 -5.473 1.00 88.75 105 LYS A O 1
ATOM 878 N N . GLU A 1 106 ? -2.454 5.102 -6.772 1.00 88.81 106 GLU A N 1
ATOM 879 C CA . GLU A 1 106 ? -2.870 4.144 -7.802 1.00 88.81 106 GLU A CA 1
ATOM 880 C C . GLU A 1 106 ? -2.734 2.681 -7.340 1.00 88.81 106 GLU A C 1
ATOM 882 O O . GLU A 1 106 ? -3.256 1.768 -7.978 1.00 88.81 106 GLU A O 1
ATOM 887 N N . ASN A 1 107 ? -2.045 2.427 -6.221 1.00 93.38 107 ASN A N 1
ATOM 888 C CA . ASN A 1 107 ? -1.852 1.091 -5.670 1.00 93.38 107 ASN A CA 1
ATOM 889 C C . ASN A 1 107 ? -2.620 0.926 -4.355 1.00 93.38 107 ASN A C 1
ATOM 891 O O . ASN A 1 107 ? -2.175 1.340 -3.282 1.00 93.38 107 ASN A O 1
ATOM 895 N N . ARG A 1 108 ? -3.772 0.253 -4.442 1.00 93.44 108 ARG A N 1
ATOM 896 C CA . ARG A 1 108 ? -4.651 -0.002 -3.295 1.00 93.44 108 ARG A CA 1
ATOM 897 C C . ARG A 1 108 ? -3.923 -0.673 -2.127 1.00 93.44 108 ARG A C 1
ATOM 899 O O . ARG A 1 108 ? -4.126 -0.264 -0.990 1.00 93.44 108 ARG A O 1
ATOM 906 N N . THR A 1 109 ? -3.059 -1.649 -2.392 1.00 95.69 109 THR A N 1
ATOM 907 C CA . THR A 1 109 ? -2.338 -2.382 -1.343 1.00 95.69 109 THR A CA 1
ATOM 908 C C . THR A 1 109 ? -1.349 -1.481 -0.602 1.00 95.69 109 THR A C 1
ATOM 910 O O . THR A 1 109 ? -1.262 -1.547 0.621 1.00 95.69 109 THR A O 1
ATOM 913 N N . LEU A 1 110 ? -0.633 -0.598 -1.310 1.00 96.12 110 LEU A N 1
ATOM 914 C CA . LEU A 1 110 ? 0.247 0.390 -0.666 1.00 96.12 110 LEU A CA 1
ATOM 915 C C . LEU A 1 110 ? -0.553 1.401 0.164 1.00 96.12 110 LEU A C 1
ATOM 917 O O . LEU A 1 110 ? -0.140 1.757 1.266 1.00 96.12 110 LEU A O 1
ATOM 921 N N . MET A 1 111 ? -1.721 1.826 -0.327 1.00 94.44 111 MET A N 1
ATOM 922 C CA . MET A 1 111 ? -2.623 2.700 0.428 1.00 94.44 111 MET A CA 1
ATOM 923 C C . MET A 1 111 ? -3.165 2.025 1.692 1.00 94.44 111 MET A C 1
ATOM 925 O O . MET A 1 111 ? -3.250 2.670 2.733 1.00 94.44 111 MET A O 1
ATOM 929 N N . GLU A 1 112 ? -3.518 0.742 1.625 1.00 94.44 112 GLU A N 1
ATOM 930 C CA . GLU A 1 112 ? -3.948 -0.039 2.791 1.00 94.44 112 GLU A CA 1
ATOM 931 C C . GLU A 1 112 ? -2.822 -0.152 3.827 1.00 94.44 112 GLU A C 1
ATOM 933 O O . GLU A 1 112 ? -3.063 0.116 5.003 1.00 94.44 112 GLU A O 1
ATOM 938 N N . ILE A 1 113 ? -1.581 -0.414 3.393 1.00 96.25 113 ILE A N 1
ATOM 939 C CA . ILE A 1 113 ? -0.406 -0.411 4.280 1.00 96.25 113 ILE A CA 1
ATOM 940 C C . ILE A 1 113 ? -0.229 0.953 4.961 1.00 96.25 113 ILE A C 1
ATOM 942 O O . ILE A 1 113 ? -0.052 1.026 6.178 1.00 96.25 113 ILE A O 1
ATOM 946 N N . ALA A 1 114 ? -0.315 2.048 4.201 1.00 94.50 114 ALA A N 1
ATOM 947 C CA . ALA A 1 114 ? -0.185 3.401 4.740 1.00 94.50 114 ALA A CA 1
ATOM 948 C C . ALA A 1 114 ? -1.270 3.736 5.781 1.00 94.50 114 ALA A C 1
ATOM 950 O O . ALA A 1 114 ? -0.967 4.369 6.797 1.00 94.50 114 ALA A O 1
ATOM 951 N N . LYS A 1 115 ? -2.516 3.303 5.544 1.00 92.94 115 LYS A N 1
ATOM 952 C CA . LYS A 1 115 ? -3.658 3.493 6.455 1.00 92.94 115 LYS A CA 1
ATOM 953 C C . LYS A 1 115 ? -3.517 2.662 7.725 1.00 92.94 115 LYS A C 1
ATOM 955 O O . LYS A 1 115 ? -3.709 3.178 8.823 1.00 92.94 115 LYS A O 1
ATOM 960 N N . ASP A 1 116 ? -3.138 1.397 7.591 1.00 93.25 116 ASP A N 1
ATOM 961 C CA . ASP A 1 116 ? -2.916 0.512 8.732 1.00 93.25 116 ASP A CA 1
ATOM 962 C C . ASP A 1 116 ? -1.833 1.053 9.668 1.00 93.25 116 ASP A C 1
ATOM 964 O O . ASP A 1 116 ? -1.945 0.939 10.887 1.00 93.25 116 ASP A O 1
ATOM 968 N N . LEU A 1 117 ? -0.796 1.664 9.096 1.00 94.06 117 LEU A N 1
ATOM 969 C CA . LEU A 1 117 ? 0.365 2.185 9.808 1.00 94.06 117 LEU A CA 1
ATOM 970 C C . LEU A 1 117 ? 0.226 3.659 10.217 1.00 94.06 117 LEU A C 1
ATOM 972 O O . LEU A 1 117 ? 1.187 4.252 10.698 1.00 94.06 117 LEU A O 1
ATOM 976 N N . ILE A 1 118 ? -0.964 4.261 10.107 1.00 90.94 118 ILE A N 1
ATOM 977 C CA . ILE A 1 118 ? -1.172 5.685 10.427 1.00 90.94 118 ILE A CA 1
ATOM 978 C C . ILE A 1 118 ? -0.817 6.029 11.879 1.00 90.94 118 ILE A C 1
ATOM 980 O O . ILE A 1 118 ? -0.461 7.165 12.177 1.00 90.94 118 ILE A O 1
ATOM 984 N N . PHE A 1 119 ? -0.893 5.053 12.791 1.00 89.31 119 PHE A N 1
ATOM 985 C CA . PHE A 1 119 ? -0.535 5.229 14.200 1.00 89.31 119 PHE A CA 1
ATOM 986 C C . PHE A 1 119 ? 0.962 5.483 14.405 1.00 89.31 119 PHE A C 1
ATOM 988 O O . PHE A 1 119 ? 1.335 6.073 15.416 1.00 89.31 119 PHE A O 1
ATOM 995 N N . VAL A 1 120 ? 1.821 5.073 13.462 1.00 90.94 120 VAL A N 1
ATOM 996 C CA . VAL A 1 120 ? 3.272 5.305 13.529 1.00 90.94 120 V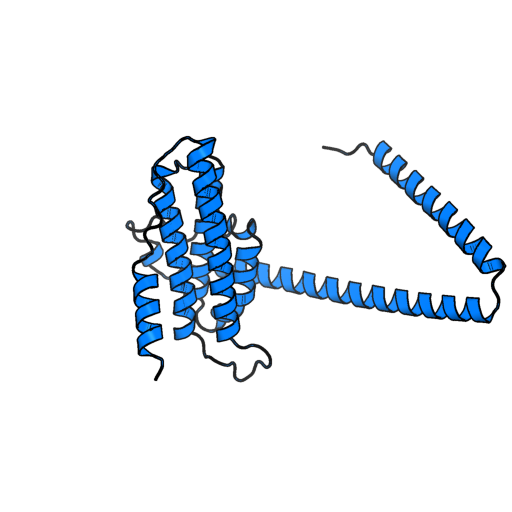AL A CA 1
ATOM 997 C C . VAL A 1 120 ? 3.563 6.792 13.643 1.00 90.94 120 VAL A C 1
ATOM 999 O O . VAL A 1 120 ? 4.414 7.172 14.439 1.00 90.94 120 VAL A O 1
ATOM 1002 N N . LYS A 1 121 ? 2.787 7.641 12.952 1.00 88.81 121 LYS A N 1
ATOM 1003 C CA . LYS A 1 121 ? 2.970 9.099 12.970 1.00 88.81 121 LYS A CA 1
ATOM 1004 C C . LYS A 1 121 ? 2.932 9.704 14.378 1.00 88.81 121 LYS A C 1
ATOM 1006 O O . LYS A 1 121 ? 3.494 10.767 14.601 1.00 88.81 121 LYS A O 1
ATOM 1011 N N . THR A 1 122 ? 2.228 9.059 15.312 1.00 87.75 122 THR A N 1
ATOM 1012 C CA . THR A 1 122 ? 2.107 9.516 16.702 1.00 87.75 122 THR A CA 1
ATOM 1013 C C . THR A 1 122 ? 3.388 9.275 17.497 1.00 87.75 122 THR A C 1
ATOM 1015 O O . THR A 1 122 ? 3.654 10.008 18.445 1.00 87.75 122 THR A O 1
ATOM 1018 N N . PHE A 1 123 ? 4.169 8.263 17.120 1.00 88.44 123 PHE A N 1
ATOM 1019 C CA . PHE A 1 123 ? 5.427 7.905 17.777 1.00 88.44 123 PHE A CA 1
ATOM 1020 C C . PHE A 1 123 ? 6.624 8.506 17.046 1.00 88.44 123 PHE A C 1
ATOM 1022 O O . PHE A 1 123 ? 7.518 9.053 17.681 1.00 88.44 123 PHE A O 1
ATOM 1029 N N . ASP A 1 124 ? 6.613 8.424 15.718 1.00 88.62 124 ASP A N 1
ATOM 1030 C CA . ASP A 1 124 ? 7.672 8.921 14.855 1.00 88.62 124 ASP A CA 1
ATOM 1031 C C . ASP A 1 124 ? 7.102 9.294 13.486 1.00 88.62 124 ASP A C 1
ATOM 1033 O O . ASP A 1 124 ? 6.896 8.472 12.586 1.00 88.62 124 ASP A O 1
ATOM 1037 N N . ILE A 1 125 ? 6.816 10.587 13.352 1.00 86.44 125 ILE A N 1
ATOM 1038 C CA . ILE A 1 125 ? 6.319 11.169 12.111 1.00 86.44 125 ILE A CA 1
ATOM 1039 C C . ILE A 1 125 ? 7.330 11.047 10.970 1.00 86.44 125 ILE A C 1
ATOM 1041 O O . ILE A 1 125 ? 6.924 10.885 9.822 1.00 86.44 125 ILE A O 1
ATOM 1045 N N . GLN A 1 126 ? 8.629 11.062 11.275 1.00 84.94 126 GLN A N 1
ATOM 1046 C CA . GLN A 1 126 ? 9.687 11.039 10.270 1.00 84.94 126 GLN A CA 1
ATOM 1047 C C . GLN A 1 126 ? 9.756 9.662 9.616 1.00 84.94 126 GLN A C 1
ATOM 1049 O O . GLN A 1 126 ? 9.691 9.563 8.392 1.00 84.94 126 GLN A O 1
ATOM 1054 N N . LYS A 1 127 ? 9.758 8.589 10.414 1.00 87.88 127 LYS A N 1
ATOM 1055 C CA . LYS A 1 127 ? 9.714 7.210 9.900 1.00 87.88 127 LYS A CA 1
ATOM 1056 C C . LYS A 1 127 ? 8.466 6.939 9.072 1.00 87.88 127 LYS A C 1
ATOM 1058 O O . LYS A 1 127 ? 8.529 6.246 8.057 1.00 87.88 127 LYS A O 1
ATOM 1063 N N . TYR A 1 128 ? 7.332 7.502 9.481 1.00 91.19 128 TYR A N 1
ATOM 1064 C CA . TYR A 1 128 ? 6.107 7.388 8.703 1.00 91.19 128 TYR A CA 1
ATOM 1065 C C . TYR A 1 128 ? 6.205 8.141 7.365 1.00 91.19 128 TYR A C 1
ATOM 1067 O O . TYR A 1 128 ? 5.872 7.575 6.327 1.00 91.19 128 TYR A O 1
ATOM 1075 N N . GLN A 1 129 ? 6.727 9.371 7.350 1.00 87.44 129 GLN A N 1
ATOM 1076 C CA . GLN A 1 129 ? 6.958 10.137 6.117 1.00 87.44 129 GLN A CA 1
ATOM 1077 C C . GLN A 1 129 ? 7.929 9.435 5.159 1.00 87.44 129 GLN A C 1
ATOM 1079 O O . GLN A 1 129 ? 7.640 9.328 3.966 1.00 87.44 129 GLN A O 1
ATOM 1084 N N . GLU A 1 130 ? 9.050 8.922 5.672 1.00 87.62 130 GLU A N 1
ATOM 1085 C CA . GLU A 1 130 ? 10.022 8.127 4.911 1.00 87.62 130 GLU A CA 1
ATOM 1086 C C . GLU A 1 130 ? 9.340 6.963 4.192 1.00 87.62 130 GLU A C 1
ATOM 1088 O O . GLU A 1 130 ? 9.488 6.802 2.978 1.00 87.62 130 GLU A O 1
ATOM 1093 N N . LEU A 1 131 ? 8.524 6.199 4.924 1.00 92.69 131 LEU A N 1
ATOM 1094 C CA . LEU A 1 131 ? 7.779 5.072 4.376 1.00 92.69 131 LEU A CA 1
ATOM 1095 C C . LEU A 1 131 ? 6.873 5.501 3.211 1.00 92.69 131 LEU A C 1
ATOM 1097 O O . LEU A 1 131 ? 6.891 4.867 2.155 1.00 92.69 131 LEU A O 1
ATOM 1101 N N . LEU A 1 132 ? 6.106 6.586 3.372 1.00 91.81 132 LEU A N 1
ATOM 1102 C CA . LEU A 1 132 ? 5.213 7.105 2.327 1.00 91.81 132 LEU A CA 1
ATOM 1103 C C . LEU A 1 132 ? 5.986 7.518 1.065 1.00 91.81 132 LEU A C 1
ATOM 1105 O O . LEU A 1 132 ? 5.565 7.220 -0.057 1.00 91.81 132 LEU A O 1
ATOM 1109 N N . ILE A 1 133 ? 7.136 8.171 1.233 1.00 88.06 133 ILE A N 1
ATOM 1110 C CA . ILE A 1 133 ? 7.985 8.610 0.121 1.00 88.06 133 ILE A CA 1
ATOM 1111 C C . ILE A 1 133 ? 8.543 7.409 -0.634 1.00 88.06 133 ILE A C 1
ATOM 1113 O O . ILE A 1 133 ? 8.440 7.372 -1.866 1.00 88.06 133 ILE A O 1
ATOM 1117 N N . TYR A 1 134 ? 9.090 6.423 0.082 1.00 91.50 134 TYR A N 1
ATOM 1118 C CA . TYR A 1 134 ? 9.621 5.219 -0.543 1.00 91.50 134 TYR A CA 1
ATOM 1119 C C . TYR A 1 134 ? 8.522 4.442 -1.275 1.00 91.50 134 TYR A C 1
ATOM 1121 O O . TYR A 1 134 ? 8.719 4.078 -2.433 1.00 91.50 134 TYR A O 1
ATOM 1129 N N . MET A 1 135 ? 7.332 4.276 -0.684 1.00 94.75 135 MET A N 1
ATOM 1130 C CA . MET A 1 135 ? 6.191 3.624 -1.350 1.00 94.75 135 MET A CA 1
ATOM 1131 C C . MET A 1 135 ? 5.743 4.364 -2.617 1.00 94.75 135 MET A C 1
ATOM 1133 O O . MET A 1 135 ? 5.487 3.739 -3.649 1.00 94.75 135 MET A O 1
ATOM 1137 N N . ASN A 1 136 ? 5.695 5.697 -2.588 1.00 91.81 136 ASN A N 1
ATOM 1138 C CA . ASN A 1 136 ? 5.348 6.497 -3.762 1.00 91.81 136 ASN A CA 1
ATOM 1139 C C . ASN A 1 136 ? 6.379 6.369 -4.888 1.00 91.81 136 ASN A C 1
ATOM 1141 O O . ASN A 1 136 ? 6.018 6.285 -6.061 1.00 91.81 136 ASN A O 1
ATOM 1145 N N . GLN A 1 137 ? 7.665 6.338 -4.556 1.00 89.56 137 GLN A N 1
ATOM 1146 C CA . GLN A 1 137 ? 8.720 6.161 -5.552 1.00 89.56 137 GLN A CA 1
ATOM 1147 C C . GLN A 1 137 ? 8.770 4.753 -6.110 1.00 89.56 137 GLN A C 1
ATOM 1149 O O . GLN A 1 137 ? 8.917 4.591 -7.318 1.00 89.56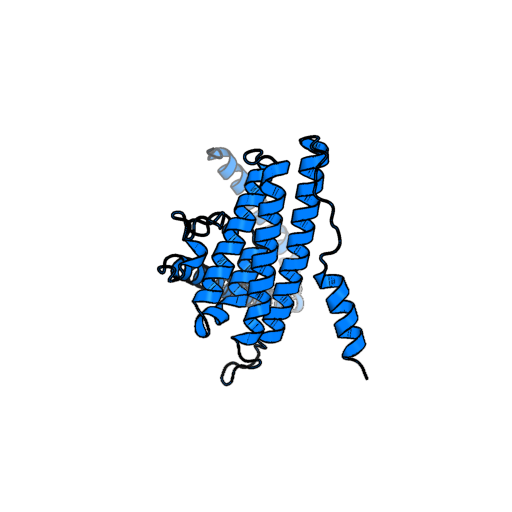 137 GLN A O 1
ATOM 1154 N N . TYR A 1 138 ? 8.600 3.757 -5.250 1.00 94.69 138 TYR A N 1
ATOM 1155 C CA . TYR A 1 138 ? 8.495 2.363 -5.637 1.00 94.69 138 TYR A CA 1
ATOM 1156 C C . TYR A 1 138 ? 7.404 2.173 -6.698 1.00 94.69 138 TYR A C 1
ATOM 1158 O O . TYR A 1 138 ? 7.665 1.647 -7.782 1.00 94.69 138 TYR A O 1
ATOM 1166 N N . GLN A 1 139 ? 6.214 2.728 -6.448 1.00 95.25 139 GLN A N 1
ATOM 1167 C CA . GLN A 1 139 ? 5.108 2.698 -7.402 1.00 95.25 139 GLN A CA 1
ATOM 1168 C C . GLN A 1 139 ? 5.391 3.520 -8.669 1.00 95.25 139 GLN A C 1
ATOM 1170 O O . GLN A 1 139 ? 5.054 3.089 -9.771 1.00 95.25 139 GLN A O 1
ATOM 1175 N N . LYS A 1 140 ? 6.049 4.680 -8.548 1.00 92.38 140 LYS A N 1
ATOM 1176 C CA . LYS A 1 140 ? 6.449 5.495 -9.704 1.00 92.38 140 LYS A CA 1
ATOM 1177 C C . LYS A 1 140 ? 7.380 4.730 -10.641 1.00 92.38 140 LYS A C 1
ATOM 1179 O O . LYS A 1 140 ? 7.132 4.703 -11.843 1.00 92.38 140 LYS A O 1
ATOM 1184 N N . VAL A 1 141 ? 8.460 4.159 -10.105 1.00 91.44 141 VAL A N 1
ATOM 1185 C CA . VAL A 1 141 ? 9.464 3.431 -10.893 1.00 91.44 141 VAL A CA 1
ATOM 1186 C C . VAL A 1 141 ? 8.802 2.248 -11.587 1.00 91.44 141 VAL A C 1
ATOM 1188 O O . VAL A 1 141 ? 8.955 2.110 -12.795 1.00 91.44 141 VAL A O 1
ATOM 1191 N N . TYR A 1 142 ? 7.984 1.481 -10.861 1.00 94.81 142 TYR A N 1
ATOM 1192 C CA . TYR A 1 142 ? 7.195 0.387 -11.426 1.00 94.81 142 TYR A CA 1
ATOM 1193 C C . TYR A 1 142 ? 6.352 0.827 -12.629 1.00 94.81 142 TYR A C 1
ATOM 1195 O O . TYR A 1 142 ? 6.499 0.287 -13.724 1.00 94.81 142 TYR A O 1
ATOM 1203 N N . MET A 1 143 ? 5.511 1.851 -12.451 1.00 92.56 143 MET A N 1
ATOM 1204 C CA . MET A 1 143 ? 4.647 2.356 -13.521 1.00 92.56 143 MET A CA 1
ATOM 1205 C C . MET A 1 143 ? 5.446 2.892 -14.709 1.00 92.56 143 MET A C 1
ATOM 1207 O O . MET A 1 143 ? 5.019 2.752 -15.848 1.00 92.56 143 MET A O 1
ATOM 1211 N N . TYR A 1 144 ? 6.588 3.533 -14.463 1.00 91.88 144 TYR A N 1
ATOM 1212 C CA . TYR A 1 144 ? 7.393 4.134 -15.524 1.00 91.88 144 TYR A CA 1
ATOM 1213 C C . TYR A 1 144 ? 8.163 3.096 -16.338 1.00 91.88 144 TYR A C 1
ATOM 1215 O O . TYR A 1 144 ? 8.335 3.311 -17.535 1.00 91.88 144 TYR A O 1
ATOM 1223 N N . ILE A 1 145 ? 8.593 1.992 -15.720 1.00 88.88 145 ILE A N 1
ATOM 1224 C CA . ILE A 1 145 ? 9.157 0.853 -16.452 1.00 88.88 145 ILE A CA 1
ATOM 1225 C C . ILE A 1 145 ? 8.070 0.241 -17.340 1.00 88.88 145 ILE A C 1
ATOM 1227 O O . ILE A 1 145 ? 8.267 0.136 -18.544 1.00 88.88 145 ILE A O 1
ATOM 1231 N N . LEU A 1 146 ? 6.889 -0.056 -16.782 1.00 91.38 146 LEU A N 1
ATOM 1232 C CA . LEU A 1 146 ? 5.769 -0.629 -17.544 1.00 91.38 146 LEU A CA 1
ATOM 1233 C C . LEU A 1 146 ? 5.228 0.286 -18.650 1.00 91.38 146 LEU A C 1
ATOM 1235 O O . LEU A 1 146 ? 4.658 -0.190 -19.622 1.00 91.38 146 LEU A O 1
ATOM 1239 N N . ALA A 1 147 ? 5.383 1.601 -18.503 1.00 90.06 147 ALA A N 1
ATOM 1240 C CA . ALA A 1 147 ? 5.013 2.580 -19.521 1.00 90.06 147 ALA A CA 1
ATOM 1241 C C . ALA A 1 147 ? 6.140 2.860 -20.534 1.00 90.06 147 ALA A C 1
ATOM 1243 O O . ALA A 1 147 ? 6.058 3.861 -21.247 1.00 90.06 147 ALA A O 1
ATOM 1244 N N . GLU A 1 148 ? 7.213 2.059 -20.533 1.00 87.00 148 GLU A N 1
ATOM 1245 C CA . GLU A 1 148 ? 8.389 2.190 -21.412 1.00 87.00 148 GLU A CA 1
ATOM 1246 C C . GLU A 1 148 ? 9.104 3.551 -21.305 1.00 87.00 148 GLU A C 1
ATOM 1248 O O . GLU A 1 148 ? 9.885 3.952 -22.166 1.00 87.00 148 GLU A O 1
ATOM 1253 N N . ARG A 1 149 ? 8.860 4.297 -20.221 1.00 85.25 149 ARG A N 1
ATOM 1254 C CA . ARG A 1 149 ? 9.514 5.590 -19.966 1.00 85.25 149 ARG A CA 1
ATOM 1255 C C . ARG A 1 149 ? 10.888 5.420 -19.342 1.00 85.25 149 ARG A C 1
ATOM 1257 O O . ARG A 1 149 ? 11.718 6.318 -19.472 1.00 85.25 149 ARG A O 1
ATOM 1264 N N . TYR A 1 150 ? 11.102 4.316 -18.631 1.00 86.56 150 TYR A N 1
ATOM 1265 C CA . TYR A 1 150 ? 12.365 3.961 -17.996 1.00 86.56 150 TYR A CA 1
ATOM 1266 C C . TYR A 1 150 ? 12.875 2.627 -18.551 1.00 86.56 150 TYR A C 1
ATOM 1268 O O . TYR A 1 150 ? 12.142 1.642 -18.472 1.00 86.56 150 TYR A O 1
ATOM 1276 N N . PRO A 1 151 ? 14.115 2.569 -19.076 1.00 82.31 151 PRO A N 1
ATOM 1277 C CA . PRO A 1 151 ? 14.690 1.317 -19.560 1.00 82.31 151 PRO A CA 1
ATOM 1278 C C . PRO A 1 151 ? 14.889 0.339 -18.398 1.00 82.31 151 PRO A C 1
ATOM 1280 O O . PRO A 1 151 ? 15.369 0.740 -17.327 1.00 82.31 151 PRO A O 1
ATOM 1283 N N . CYS A 1 152 ? 14.549 -0.939 -18.604 1.00 82.44 152 CYS A N 1
ATOM 1284 C CA . CYS A 1 152 ? 14.597 -1.938 -17.536 1.00 82.44 152 CYS A CA 1
ATOM 1285 C C . CYS A 1 152 ? 16.015 -2.088 -16.982 1.00 82.44 152 CYS A C 1
ATOM 1287 O O . CYS A 1 152 ? 16.207 -2.027 -15.765 1.00 82.44 152 CYS A O 1
ATOM 1289 N N . GLN A 1 153 ? 17.018 -2.194 -17.858 1.00 78.75 153 GLN A N 1
ATOM 1290 C CA . GLN A 1 153 ? 18.415 -2.378 -17.454 1.00 78.75 153 GLN A CA 1
ATOM 1291 C C . GLN A 1 153 ? 18.905 -1.341 -16.424 1.00 78.75 153 GLN A C 1
ATOM 1293 O O . GLN A 1 153 ? 19.650 -1.688 -15.508 1.00 78.75 153 GLN A O 1
ATOM 1298 N N . SER A 1 154 ? 18.471 -0.083 -16.544 1.00 79.88 154 SER A N 1
ATOM 1299 C CA . SER A 1 154 ? 18.933 1.002 -15.668 1.00 79.88 154 SER A CA 1
ATOM 1300 C C . SER A 1 154 ? 18.084 1.174 -14.409 1.00 79.88 154 SER A C 1
ATOM 1302 O O . SER A 1 154 ? 18.601 1.629 -13.392 1.00 79.88 154 SER A O 1
ATOM 1304 N N . TYR A 1 155 ? 16.790 0.842 -14.460 1.00 85.62 155 TYR A N 1
ATOM 1305 C CA . TYR A 1 155 ? 15.839 1.188 -13.396 1.00 85.62 155 TYR A CA 1
ATOM 1306 C C . TYR A 1 155 ? 15.348 0.003 -12.558 1.00 85.62 155 TYR A C 1
ATOM 1308 O O . TYR A 1 155 ? 14.789 0.230 -11.483 1.00 85.62 155 TYR A O 1
ATOM 1316 N N . ILE A 1 156 ? 15.597 -1.247 -12.967 1.00 87.75 156 ILE A N 1
ATOM 1317 C CA . ILE A 1 156 ? 15.353 -2.415 -12.103 1.00 87.75 156 ILE A CA 1
ATOM 1318 C C . ILE A 1 156 ? 16.156 -2.350 -10.792 1.00 87.75 156 ILE A C 1
ATOM 1320 O O . ILE A 1 156 ? 15.549 -2.569 -9.743 1.00 87.75 156 ILE A O 1
ATOM 1324 N N . PRO A 1 157 ? 17.454 -1.979 -10.779 1.00 87.06 157 PRO A N 1
ATOM 1325 C CA . PRO A 1 157 ? 18.176 -1.769 -9.523 1.00 87.06 157 PRO A CA 1
ATOM 1326 C C . PRO A 1 157 ? 17.493 -0.728 -8.628 1.00 87.06 157 PRO A C 1
ATOM 1328 O O . PRO A 1 157 ? 17.237 -0.994 -7.462 1.00 87.06 157 PRO A O 1
ATOM 1331 N N . THR A 1 158 ? 17.059 0.403 -9.197 1.00 85.38 158 THR A N 1
ATOM 1332 C CA . THR A 1 158 ? 16.330 1.442 -8.449 1.00 85.38 158 THR A CA 1
ATOM 1333 C C . THR A 1 158 ? 15.008 0.933 -7.865 1.00 85.38 158 THR A C 1
ATOM 1335 O O . THR A 1 158 ? 14.625 1.322 -6.763 1.00 85.38 158 THR A O 1
ATOM 1338 N N . PHE A 1 159 ? 14.293 0.061 -8.583 1.00 90.94 159 PHE A N 1
ATOM 1339 C CA . PHE A 1 159 ? 13.084 -0.586 -8.071 1.00 90.94 159 PHE A CA 1
ATOM 1340 C C . PHE A 1 159 ? 13.389 -1.509 -6.880 1.00 90.94 159 PHE A C 1
ATOM 1342 O O . PHE A 1 159 ? 12.651 -1.499 -5.892 1.00 90.94 159 PHE A O 1
ATOM 1349 N N . LEU A 1 160 ? 14.476 -2.282 -6.959 1.00 90.19 160 LEU A N 1
ATOM 1350 C CA . LEU A 1 160 ? 14.925 -3.170 -5.886 1.00 90.19 160 LEU A CA 1
ATOM 1351 C C . LEU A 1 160 ? 15.404 -2.389 -4.655 1.00 90.19 160 LEU A C 1
ATOM 1353 O O . LEU A 1 160 ? 15.022 -2.741 -3.542 1.00 90.19 160 LEU A O 1
ATOM 1357 N N . ASP A 1 161 ? 16.141 -1.297 -4.848 1.00 87.88 161 ASP A N 1
ATOM 1358 C CA . ASP A 1 161 ? 16.586 -0.418 -3.763 1.00 87.88 161 ASP A CA 1
ATOM 1359 C C . ASP A 1 161 ? 15.388 0.203 -3.034 1.00 87.88 161 ASP A C 1
ATOM 1361 O O . ASP A 1 161 ? 15.308 0.178 -1.807 1.00 87.88 161 ASP A O 1
ATOM 1365 N N . ALA A 1 162 ? 14.398 0.708 -3.779 1.00 90.12 162 ALA A N 1
ATOM 1366 C CA . ALA A 1 162 ? 13.171 1.238 -3.188 1.00 90.12 162 ALA A CA 1
ATOM 1367 C C . ALA A 1 162 ? 12.393 0.163 -2.409 1.00 90.12 162 ALA A C 1
ATOM 1369 O O . ALA A 1 162 ? 11.881 0.444 -1.325 1.00 90.12 162 ALA A O 1
ATOM 1370 N N . ARG A 1 163 ? 12.332 -1.074 -2.924 1.00 94.12 163 ARG A N 1
ATOM 1371 C CA . ARG A 1 163 ? 11.736 -2.212 -2.208 1.00 94.12 163 ARG A CA 1
ATOM 1372 C C . ARG A 1 163 ? 12.454 -2.480 -0.885 1.00 94.12 163 ARG A C 1
ATOM 1374 O O . ARG A 1 163 ? 11.783 -2.701 0.122 1.00 94.12 163 ARG A O 1
ATOM 1381 N N . GLU A 1 164 ? 13.783 -2.484 -0.890 1.00 92.56 164 GLU A N 1
ATOM 1382 C CA . GLU A 1 164 ? 14.579 -2.760 0.307 1.00 92.56 164 GLU A CA 1
ATOM 1383 C C . GLU A 1 164 ? 14.439 -1.645 1.344 1.00 92.56 164 GLU A C 1
ATOM 1385 O O . GLU A 1 164 ? 14.185 -1.931 2.511 1.00 92.56 164 GLU A O 1
ATOM 1390 N N . ASN A 1 165 ? 14.462 -0.382 0.912 1.00 92.00 165 ASN A N 1
ATOM 1391 C CA . ASN A 1 165 ? 14.228 0.763 1.792 1.00 92.00 165 ASN A CA 1
ATOM 1392 C C . ASN A 1 165 ? 12.862 0.675 2.491 1.00 92.00 165 ASN A C 1
ATOM 1394 O O . ASN A 1 165 ? 12.776 0.897 3.696 1.00 92.00 165 ASN A O 1
ATOM 1398 N N . ILE A 1 166 ? 11.799 0.279 1.776 1.00 94.81 166 ILE A N 1
ATOM 1399 C CA . ILE A 1 166 ? 10.473 0.069 2.384 1.00 94.81 166 ILE A CA 1
ATOM 1400 C C . ILE A 1 166 ? 10.527 -1.040 3.439 1.00 94.81 166 ILE A C 1
ATOM 1402 O O . ILE A 1 166 ? 10.032 -0.846 4.549 1.00 94.81 166 ILE A O 1
ATOM 1406 N N . LEU A 1 167 ? 11.124 -2.195 3.122 1.00 95.44 167 LEU A N 1
ATOM 1407 C CA . LEU A 1 167 ? 11.241 -3.305 4.074 1.00 95.44 167 LEU A CA 1
ATOM 1408 C C . LEU A 1 167 ? 12.035 -2.895 5.314 1.00 95.44 167 LEU A C 1
ATOM 1410 O O . LEU A 1 167 ? 11.586 -3.141 6.433 1.00 95.44 167 LEU A O 1
ATOM 1414 N N . GLN A 1 168 ? 13.173 -2.235 5.127 1.00 92.50 168 GLN A N 1
ATOM 1415 C CA . GLN A 1 168 ? 14.007 -1.741 6.211 1.00 92.50 168 GLN A CA 1
ATOM 1416 C C . GLN A 1 168 ? 13.234 -0.768 7.105 1.00 92.50 168 GLN A C 1
ATOM 1418 O O . GLN A 1 168 ? 13.225 -0.952 8.323 1.00 92.50 168 GLN A O 1
ATOM 1423 N N . THR A 1 169 ? 12.535 0.219 6.532 1.00 92.38 169 THR A N 1
ATOM 1424 C CA . THR A 1 169 ? 11.707 1.154 7.307 1.00 92.38 169 THR A CA 1
ATOM 1425 C C . THR A 1 169 ? 10.607 0.420 8.072 1.00 92.38 169 THR A C 1
ATOM 1427 O O . THR A 1 169 ? 10.419 0.694 9.255 1.00 92.38 169 THR A O 1
ATOM 1430 N N . LEU A 1 170 ? 9.927 -0.557 7.458 1.00 94.62 170 LEU A N 1
ATOM 1431 C CA . LEU A 1 170 ? 8.898 -1.359 8.131 1.00 94.62 170 LEU A CA 1
ATOM 1432 C C . LEU A 1 170 ? 9.458 -2.162 9.317 1.00 94.62 170 LEU A C 1
ATOM 1434 O O . LEU A 1 170 ? 8.825 -2.209 10.370 1.00 94.62 170 LEU A O 1
ATOM 1438 N N . TYR A 1 171 ? 10.643 -2.765 9.185 1.00 94.00 171 TYR A N 1
ATOM 1439 C CA . TYR A 1 171 ? 11.297 -3.464 10.297 1.00 94.00 171 TYR A CA 1
ATOM 1440 C C . TYR A 1 171 ? 11.790 -2.503 11.387 1.00 94.00 171 TYR A C 1
ATOM 1442 O O . TYR A 1 171 ? 11.725 -2.840 12.569 1.00 94.00 171 TYR A O 1
ATOM 1450 N N . GLN A 1 172 ? 12.228 -1.294 11.029 1.00 92.06 172 GLN A N 1
ATOM 1451 C CA . GLN A 1 172 ? 12.619 -0.269 12.002 1.00 92.06 172 GLN A CA 1
ATOM 1452 C C . GLN A 1 172 ? 11.453 0.172 12.897 1.00 92.06 172 GLN A C 1
ATOM 1454 O O . GLN A 1 172 ? 11.692 0.575 14.035 1.00 92.06 172 GLN A O 1
ATOM 1459 N N . LEU A 1 173 ? 10.198 0.032 12.452 1.00 91.94 173 LEU A N 1
ATOM 1460 C CA . LEU A 1 173 ? 9.024 0.368 13.267 1.00 91.94 173 LEU A CA 1
ATOM 1461 C C . LEU A 1 173 ? 8.970 -0.411 14.590 1.00 91.94 173 LEU A C 1
ATOM 1463 O O . LEU A 1 173 ? 8.479 0.124 15.582 1.00 91.94 173 LEU A O 1
ATOM 1467 N N . TYR A 1 174 ? 9.517 -1.633 14.646 1.00 90.25 174 TYR A N 1
ATOM 1468 C CA . TYR A 1 174 ? 9.596 -2.402 15.895 1.00 90.25 174 TYR A CA 1
ATOM 1469 C C . TYR A 1 174 ? 10.437 -1.713 16.976 1.00 90.25 174 TYR A C 1
ATOM 1471 O O . TYR A 1 174 ? 10.170 -1.903 18.160 1.00 90.25 174 TYR A O 1
ATOM 1479 N N . LEU A 1 175 ? 11.432 -0.914 16.581 1.00 89.12 175 LEU A N 1
ATOM 1480 C CA . LEU A 1 175 ? 12.317 -0.208 17.511 1.00 89.12 175 LEU A CA 1
ATOM 1481 C C . LEU A 1 175 ? 11.661 1.042 18.096 1.00 89.12 175 LEU A C 1
ATOM 1483 O O . LEU A 1 175 ? 11.983 1.445 19.210 1.00 89.12 175 LEU A O 1
ATOM 1487 N N . VAL A 1 176 ? 10.759 1.662 17.337 1.00 87.50 176 VAL A N 1
ATOM 1488 C CA . VAL A 1 176 ? 10.212 2.984 17.659 1.00 87.50 176 VAL A CA 1
ATOM 1489 C C . VAL A 1 176 ? 8.837 2.895 18.318 1.00 87.50 176 VAL A C 1
ATOM 1491 O O . VAL A 1 176 ? 8.436 3.775 19.077 1.00 87.50 176 VAL A O 1
ATOM 1494 N N . ILE A 1 177 ? 8.104 1.814 18.055 1.00 88.12 177 ILE A N 1
ATOM 1495 C CA . ILE A 1 177 ? 6.722 1.651 18.499 1.00 88.12 177 ILE A CA 1
ATOM 1496 C C . ILE A 1 177 ? 6.662 0.672 19.673 1.00 88.12 177 ILE A C 1
ATOM 1498 O O . ILE A 1 177 ? 7.280 -0.393 19.619 1.00 88.12 177 ILE A O 1
ATOM 1502 N N . PRO A 1 178 ? 5.891 0.974 20.733 1.00 86.38 178 PRO A N 1
ATOM 1503 C CA . PRO A 1 178 ? 5.680 0.030 21.820 1.00 86.38 178 PRO A CA 1
ATOM 1504 C C . PRO A 1 178 ? 4.893 -1.200 21.348 1.00 86.38 178 PRO A C 1
ATOM 1506 O O . PRO A 1 178 ? 3.956 -1.100 20.556 1.00 86.38 178 PRO A O 1
ATOM 1509 N N . SER A 1 179 ? 5.215 -2.364 21.912 1.00 82.88 179 SER A N 1
ATOM 1510 C CA . SER A 1 179 ? 4.563 -3.641 21.584 1.00 82.88 179 SER A CA 1
ATOM 1511 C C . SER A 1 179 ? 3.064 -3.681 21.900 1.00 82.88 179 SER A C 1
ATOM 1513 O O . SER A 1 179 ? 2.327 -4.464 21.301 1.00 82.88 179 SER A O 1
ATOM 1515 N N . THR A 1 180 ? 2.600 -2.832 22.821 1.00 83.00 180 THR A N 1
ATOM 1516 C CA . THR A 1 180 ? 1.194 -2.705 23.224 1.00 83.00 180 THR A CA 1
ATOM 1517 C C . THR A 1 180 ? 0.845 -1.253 23.524 1.00 83.00 180 THR A C 1
ATOM 1519 O O . THR A 1 180 ? 1.634 -0.535 24.143 1.00 83.00 180 THR A O 1
ATOM 1522 N N . PHE A 1 181 ? -0.367 -0.829 23.170 1.00 82.31 181 PHE A N 1
ATOM 1523 C CA . PHE A 1 181 ? -0.877 0.490 23.537 1.00 82.31 181 PHE A CA 1
ATOM 1524 C C . PHE A 1 181 ? -1.591 0.463 24.888 1.00 82.31 181 PHE A C 1
ATOM 1526 O O . PHE A 1 181 ? -2.467 -0.358 25.132 1.00 82.31 181 PHE A O 1
ATOM 1533 N N . LYS A 1 182 ? -1.246 1.415 25.760 1.00 71.00 182 LYS A N 1
ATOM 1534 C CA . LYS A 1 182 ? -1.767 1.489 27.136 1.00 71.00 182 LYS A CA 1
ATOM 1535 C C . LYS A 1 182 ? -3.256 1.853 27.215 1.00 71.00 182 LYS A C 1
ATOM 1537 O O . LYS A 1 182 ? -3.935 1.464 28.157 1.00 71.00 182 LYS A O 1
ATOM 1542 N N . HIS A 1 183 ? -3.748 2.620 26.241 1.00 72.88 183 HIS A N 1
ATOM 1543 C CA . HIS A 1 183 ? -5.097 3.203 26.244 1.00 72.88 183 HIS A CA 1
ATOM 1544 C C . HIS A 1 183 ? -5.923 2.843 25.003 1.00 72.88 183 HIS A C 1
ATOM 1546 O O . HIS A 1 183 ? -7.001 3.395 24.804 1.00 72.88 183 HIS A O 1
ATOM 1552 N N . ILE A 1 184 ? -5.427 1.932 24.162 1.00 67.81 184 ILE A N 1
ATOM 1553 C CA . ILE A 1 184 ? -6.112 1.510 22.939 1.00 67.81 184 ILE A CA 1
ATOM 1554 C C . ILE A 1 184 ? -6.278 -0.006 22.998 1.00 67.81 184 ILE A C 1
ATOM 1556 O O . ILE A 1 184 ? -5.336 -0.761 22.768 1.00 67.81 184 ILE A O 1
ATOM 1560 N N . TYR A 1 185 ? -7.488 -0.440 23.340 1.00 58.41 185 TYR A N 1
ATOM 1561 C CA . TYR A 1 185 ? -7.850 -1.853 23.384 1.00 58.41 185 TYR A CA 1
ATOM 1562 C C . TYR A 1 185 ? -8.111 -2.387 21.970 1.00 58.41 185 TYR A C 1
ATOM 1564 O O . TYR A 1 185 ? -8.736 -1.717 21.151 1.00 58.41 185 TYR A O 1
ATOM 1572 N N . GLY A 1 186 ? -7.651 -3.610 21.694 1.00 65.44 186 GLY A N 1
ATOM 1573 C CA . GLY A 1 186 ? -7.932 -4.320 20.439 1.00 65.44 186 GLY A CA 1
ATOM 1574 C C . GLY A 1 186 ? -6.969 -4.044 19.280 1.00 65.44 186 GLY A C 1
ATOM 1575 O O . GLY A 1 186 ? -7.176 -4.585 18.198 1.00 65.44 186 GLY A O 1
ATOM 1576 N N . ILE A 1 187 ? -5.909 -3.256 19.488 1.00 74.38 187 ILE A N 1
ATOM 1577 C CA . ILE A 1 187 ? -4.836 -3.069 18.502 1.00 74.38 187 ILE A CA 1
ATOM 1578 C C . ILE A 1 187 ? -3.532 -3.597 19.094 1.00 74.38 187 ILE A C 1
ATOM 1580 O O . ILE A 1 187 ? -3.073 -3.106 20.123 1.00 74.38 187 ILE A O 1
ATOM 1584 N N . SER A 1 188 ? -2.932 -4.586 18.429 1.00 86.44 188 SER A N 1
ATOM 1585 C CA . SER A 1 188 ? -1.563 -5.028 18.698 1.00 86.44 188 SER A CA 1
ATOM 1586 C C . SER A 1 188 ? -0.639 -4.430 17.629 1.00 86.44 188 SER A C 1
ATOM 1588 O O . SER A 1 188 ? -0.651 -4.906 16.492 1.00 86.44 188 SER A O 1
ATOM 1590 N N . PRO A 1 189 ? 0.144 -3.381 17.950 1.00 88.94 189 PRO A N 1
ATOM 1591 C CA . PRO A 1 189 ? 0.973 -2.672 16.973 1.00 88.94 189 PRO A CA 1
ATOM 1592 C C . PRO A 1 189 ? 1.930 -3.600 16.230 1.00 88.94 189 PRO A C 1
ATOM 1594 O O . PRO A 1 189 ? 2.038 -3.524 15.012 1.00 88.94 189 PRO A O 1
ATOM 1597 N N . TYR A 1 190 ? 2.564 -4.530 16.946 1.00 92.75 190 TYR A N 1
ATOM 1598 C CA . TYR A 1 190 ? 3.509 -5.478 16.356 1.00 92.75 190 TYR A CA 1
ATOM 1599 C C . TYR A 1 190 ? 2.834 -6.440 15.380 1.00 92.75 190 TYR A C 1
ATOM 1601 O O . TYR A 1 190 ? 3.363 -6.657 14.297 1.00 92.75 190 TYR A O 1
ATOM 1609 N N . GLN A 1 191 ? 1.635 -6.940 15.693 1.00 92.06 191 GLN A N 1
ATOM 1610 C CA . GLN A 1 191 ? 0.880 -7.780 14.756 1.00 92.06 191 GLN A CA 1
ATOM 1611 C C . GLN A 1 191 ? 0.461 -7.001 13.504 1.00 92.06 191 GLN A C 1
ATOM 1613 O O . GLN A 1 191 ? 0.482 -7.541 12.398 1.00 92.06 191 GLN A O 1
ATOM 1618 N N . VAL A 1 192 ? 0.096 -5.721 13.654 1.00 92.44 192 VAL A N 1
ATOM 1619 C CA . VAL A 1 192 ? -0.237 -4.864 12.507 1.00 92.44 192 VAL A CA 1
ATOM 1620 C C . VAL A 1 192 ? 1.000 -4.616 11.640 1.00 92.44 192 VAL A C 1
ATOM 1622 O O . VAL A 1 192 ? 0.906 -4.722 10.418 1.00 92.44 192 VAL A O 1
ATOM 1625 N N . ILE A 1 193 ? 2.162 -4.348 12.242 1.00 94.00 193 ILE A N 1
ATOM 1626 C CA . ILE A 1 193 ? 3.434 -4.187 11.519 1.00 94.00 193 ILE A CA 1
ATOM 1627 C C . ILE A 1 193 ? 3.800 -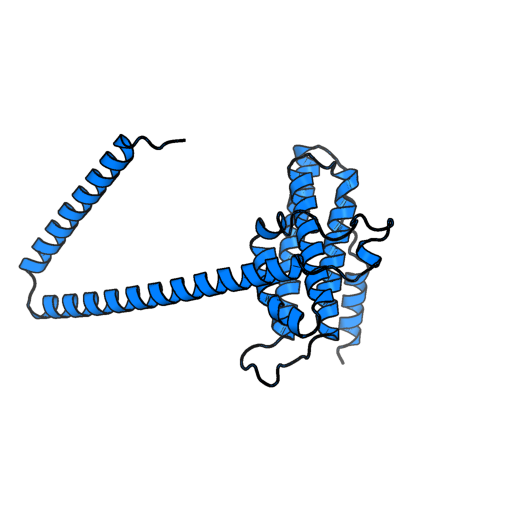5.483 10.785 1.00 94.00 193 ILE A C 1
ATOM 1629 O O . ILE A 1 193 ? 4.059 -5.449 9.583 1.00 94.00 193 ILE A O 1
ATOM 1633 N N . GLU A 1 194 ? 3.754 -6.633 11.462 1.00 95.06 194 GLU A N 1
ATOM 1634 C CA . GLU A 1 194 ? 4.058 -7.943 10.874 1.00 95.06 194 GLU A CA 1
ATOM 1635 C C . GLU A 1 194 ? 3.168 -8.249 9.668 1.00 95.06 194 GLU A C 1
ATOM 1637 O O . GLU A 1 194 ? 3.664 -8.598 8.593 1.00 95.06 194 GLU A O 1
ATOM 1642 N N . ARG A 1 195 ? 1.852 -8.050 9.814 1.00 96.38 195 ARG A N 1
ATOM 1643 C CA . ARG A 1 195 ? 0.893 -8.224 8.719 1.00 96.38 195 ARG A CA 1
ATOM 1644 C C . ARG A 1 195 ? 1.264 -7.359 7.519 1.00 96.38 195 ARG A C 1
ATOM 1646 O O . ARG A 1 195 ? 1.260 -7.851 6.396 1.00 96.38 195 ARG A O 1
ATOM 1653 N N . ASN A 1 196 ? 1.604 -6.094 7.746 1.00 97.19 196 ASN A N 1
ATOM 1654 C CA . ASN A 1 196 ? 1.945 -5.165 6.673 1.00 97.19 196 ASN A CA 1
ATOM 1655 C C . ASN A 1 196 ? 3.281 -5.494 5.994 1.00 97.19 196 ASN A C 1
ATOM 1657 O O . ASN A 1 196 ? 3.374 -5.391 4.771 1.00 97.19 196 ASN A O 1
ATOM 1661 N N . ILE A 1 197 ? 4.273 -5.993 6.738 1.00 96.56 197 ILE A N 1
ATOM 1662 C CA . ILE A 1 197 ? 5.520 -6.533 6.171 1.00 96.56 197 ILE A CA 1
ATOM 1663 C C . ILE A 1 197 ? 5.218 -7.704 5.233 1.00 96.56 197 ILE A C 1
ATOM 1665 O O . ILE A 1 197 ? 5.728 -7.747 4.110 1.00 96.56 197 ILE A O 1
ATOM 1669 N N . LEU A 1 198 ? 4.372 -8.646 5.658 1.00 96.69 198 LEU A N 1
ATOM 1670 C CA . LEU A 1 198 ? 3.991 -9.796 4.836 1.00 96.69 198 LEU A CA 1
ATOM 1671 C C . LEU A 1 198 ? 3.213 -9.365 3.586 1.00 96.69 198 LEU A C 1
ATOM 1673 O O . LEU A 1 198 ? 3.520 -9.824 2.482 1.00 96.69 198 LEU A O 1
ATOM 1677 N N . THR A 1 199 ? 2.255 -8.447 3.739 1.00 97.44 199 THR A N 1
ATOM 1678 C CA . THR A 1 199 ? 1.480 -7.877 2.629 1.00 97.44 199 THR A CA 1
ATOM 1679 C C . THR A 1 199 ? 2.391 -7.201 1.606 1.00 97.44 199 THR A C 1
ATOM 1681 O O . THR A 1 199 ? 2.296 -7.501 0.414 1.00 97.44 199 THR A O 1
ATOM 1684 N N . PHE A 1 200 ? 3.323 -6.353 2.051 1.00 97.88 200 PHE A N 1
ATOM 1685 C CA . PHE A 1 200 ? 4.281 -5.695 1.164 1.00 97.88 200 PHE A CA 1
ATOM 1686 C C . PHE A 1 200 ? 5.237 -6.693 0.498 1.00 97.88 200 PHE A C 1
ATOM 1688 O O . PHE A 1 200 ? 5.519 -6.594 -0.694 1.00 97.88 200 PHE A O 1
ATOM 1695 N N . THR A 1 201 ? 5.707 -7.704 1.230 1.00 95.06 201 THR A N 1
ATOM 1696 C CA . THR A 1 201 ? 6.584 -8.748 0.676 1.00 95.06 201 THR A CA 1
ATOM 1697 C C . THR A 1 201 ? 5.891 -9.507 -0.454 1.00 95.06 201 THR A C 1
ATOM 1699 O O . THR A 1 201 ? 6.485 -9.727 -1.510 1.00 95.06 201 THR A O 1
ATOM 1702 N N . LYS A 1 202 ? 4.613 -9.861 -0.272 1.00 96.00 202 LYS A N 1
ATOM 1703 C CA . LYS A 1 202 ? 3.818 -10.531 -1.305 1.00 96.00 202 LYS A CA 1
ATOM 1704 C C . LYS A 1 202 ? 3.582 -9.622 -2.511 1.00 96.00 202 LYS A C 1
ATOM 1706 O O . LYS A 1 202 ? 3.836 -10.045 -3.634 1.00 96.00 202 LYS A O 1
ATOM 1711 N N . LEU A 1 203 ? 3.150 -8.380 -2.275 1.00 96.62 203 LEU A N 1
ATOM 1712 C CA . LEU A 1 203 ? 2.941 -7.383 -3.327 1.00 96.62 203 LEU A CA 1
ATOM 1713 C C . LEU A 1 203 ? 4.216 -7.173 -4.147 1.00 96.62 203 LEU A C 1
ATOM 1715 O O . LEU A 1 203 ? 4.185 -7.248 -5.372 1.00 96.62 203 LEU A O 1
ATOM 1719 N N . SER A 1 204 ? 5.337 -6.938 -3.467 1.00 95.56 204 SER A N 1
ATOM 1720 C CA . SER A 1 204 ? 6.597 -6.611 -4.125 1.00 95.56 204 SER A CA 1
ATOM 1721 C C . SER A 1 204 ? 7.137 -7.757 -4.966 1.00 95.56 204 SER A C 1
ATOM 1723 O O . SER A 1 204 ? 7.685 -7.517 -6.039 1.00 95.56 204 SER A O 1
ATOM 1725 N N . ARG A 1 205 ? 6.925 -9.003 -4.529 1.00 93.69 205 ARG A N 1
ATOM 1726 C CA . ARG A 1 205 ? 7.247 -10.192 -5.317 1.00 93.69 205 ARG A CA 1
ATOM 1727 C C . ARG A 1 205 ? 6.398 -10.275 -6.582 1.00 93.69 205 ARG A C 1
ATOM 1729 O O . ARG A 1 205 ? 6.951 -10.457 -7.657 1.00 93.69 205 ARG A O 1
ATOM 1736 N N . THR A 1 206 ? 5.085 -10.079 -6.472 1.00 95.31 206 THR A N 1
ATOM 1737 C CA . THR A 1 206 ? 4.193 -10.057 -7.641 1.00 95.31 206 THR A CA 1
ATOM 1738 C C . THR A 1 206 ? 4.574 -8.944 -8.618 1.00 95.31 206 THR A C 1
ATOM 1740 O O . THR A 1 206 ? 4.634 -9.175 -9.820 1.00 95.31 206 THR A O 1
ATOM 1743 N N . MET A 1 207 ? 4.884 -7.742 -8.125 1.00 95.19 207 MET A N 1
ATOM 1744 C CA . MET A 1 207 ? 5.335 -6.639 -8.978 1.00 95.19 207 MET A CA 1
ATOM 1745 C C . MET A 1 207 ? 6.670 -6.957 -9.662 1.00 95.19 207 MET A C 1
ATOM 1747 O O . MET A 1 207 ? 6.826 -6.651 -10.841 1.00 95.19 207 MET A O 1
ATOM 1751 N N . LEU A 1 208 ? 7.604 -7.603 -8.960 1.00 92.94 208 LEU A N 1
ATOM 1752 C CA . LEU A 1 208 ? 8.877 -8.038 -9.533 1.00 92.94 208 LEU A CA 1
ATOM 1753 C C . LEU A 1 208 ? 8.678 -9.081 -10.640 1.00 92.94 208 LEU A C 1
ATOM 1755 O O . LEU A 1 208 ? 9.258 -8.934 -11.708 1.00 92.94 208 LEU A O 1
ATOM 1759 N N . GLU A 1 209 ? 7.821 -10.081 -10.415 1.00 91.12 209 GLU A N 1
ATOM 1760 C CA . GLU A 1 209 ? 7.470 -11.102 -11.414 1.00 91.12 209 GLU A CA 1
ATOM 1761 C C . GLU A 1 209 ? 6.841 -10.469 -12.668 1.00 91.12 209 GLU A C 1
ATOM 1763 O O . GLU A 1 209 ? 7.141 -10.867 -13.794 1.00 91.12 209 GLU A O 1
ATOM 1768 N N . VAL A 1 210 ? 5.995 -9.445 -12.498 1.00 93.06 210 VAL A N 1
ATOM 1769 C CA . VAL A 1 210 ? 5.424 -8.686 -13.623 1.00 93.06 210 VAL A CA 1
ATOM 1770 C C . VAL A 1 210 ? 6.507 -7.924 -14.385 1.00 93.06 210 VAL A C 1
ATOM 1772 O O . VAL A 1 210 ? 6.541 -8.005 -15.610 1.00 93.06 210 VAL A O 1
ATOM 1775 N N . LEU A 1 211 ? 7.404 -7.219 -13.687 1.00 91.12 211 LEU A N 1
ATOM 1776 C CA . LEU A 1 211 ? 8.506 -6.500 -14.332 1.00 91.12 211 LEU A CA 1
ATOM 1777 C C . LEU A 1 211 ? 9.449 -7.451 -15.073 1.00 91.12 211 LEU A C 1
ATOM 1779 O O . LEU A 1 211 ? 9.839 -7.155 -16.196 1.00 91.12 211 LEU A O 1
ATOM 1783 N N . GLU A 1 212 ? 9.788 -8.599 -14.485 1.00 87.06 212 GLU A N 1
ATOM 1784 C CA . GLU A 1 212 ? 10.644 -9.598 -15.129 1.00 87.06 212 GLU A CA 1
ATOM 1785 C C . GLU A 1 212 ? 10.021 -10.091 -16.437 1.00 87.06 212 GLU A C 1
ATOM 1787 O O . GLU A 1 212 ? 10.686 -10.125 -17.474 1.00 87.06 212 GLU A O 1
ATOM 1792 N N . ASN A 1 213 ? 8.729 -10.426 -16.408 1.00 88.25 213 ASN A N 1
ATOM 1793 C CA . ASN A 1 213 ? 8.013 -10.864 -17.599 1.00 88.25 213 ASN A CA 1
ATOM 1794 C C . ASN A 1 213 ? 7.930 -9.760 -18.656 1.00 88.25 213 ASN A C 1
ATOM 1796 O O . ASN A 1 213 ? 8.219 -10.035 -19.815 1.00 88.25 213 ASN A O 1
ATOM 1800 N N . PHE A 1 214 ? 7.608 -8.529 -18.261 1.00 89.12 214 PHE A N 1
ATOM 1801 C CA . PHE A 1 214 ? 7.538 -7.381 -19.165 1.00 89.12 214 PHE A CA 1
ATOM 1802 C C . PHE A 1 214 ? 8.885 -7.116 -19.857 1.00 89.12 214 PHE A C 1
ATOM 1804 O O . PHE A 1 214 ? 8.976 -7.085 -21.083 1.00 89.12 214 PHE A O 1
ATOM 1811 N N . CYS A 1 215 ? 9.971 -7.022 -19.086 1.00 84.75 215 CYS A N 1
ATOM 1812 C CA . CYS A 1 215 ? 11.298 -6.752 -19.636 1.00 84.75 215 CYS A CA 1
ATOM 1813 C C . CYS A 1 215 ? 11.793 -7.896 -20.542 1.00 84.75 215 CYS A C 1
ATOM 1815 O O . CYS A 1 215 ? 12.372 -7.645 -21.600 1.00 84.75 215 CYS A O 1
ATOM 1817 N N . ARG A 1 216 ? 11.525 -9.156 -20.166 1.00 82.69 216 ARG A N 1
ATOM 1818 C CA . ARG A 1 216 ? 11.953 -10.338 -20.930 1.00 82.69 216 ARG A CA 1
ATOM 1819 C C . ARG A 1 216 ? 11.141 -10.553 -22.206 1.00 82.69 216 ARG A C 1
ATOM 1821 O O . ARG A 1 216 ? 11.719 -10.897 -23.234 1.00 82.69 216 ARG A O 1
ATOM 1828 N N . VAL A 1 217 ? 9.817 -10.439 -22.127 1.00 79.38 217 VAL A N 1
ATOM 1829 C CA . VAL A 1 217 ? 8.900 -10.825 -23.212 1.00 79.38 217 VAL A CA 1
ATOM 1830 C C . VAL A 1 217 ? 8.655 -9.660 -24.161 1.00 79.38 217 VAL A C 1
ATOM 1832 O O . VAL A 1 217 ? 8.823 -9.827 -25.369 1.00 79.38 217 VAL A O 1
ATOM 1835 N N . ASP A 1 218 ? 8.312 -8.491 -23.623 1.00 73.88 218 ASP A N 1
ATOM 1836 C CA . ASP A 1 218 ? 7.863 -7.358 -24.434 1.00 73.88 218 ASP A CA 1
ATOM 1837 C C . ASP A 1 218 ? 9.056 -6.562 -24.973 1.00 73.88 218 ASP A C 1
ATOM 1839 O O . ASP A 1 218 ? 9.131 -6.277 -26.170 1.00 73.88 218 ASP A O 1
ATOM 1843 N N . LEU A 1 219 ? 10.049 -6.290 -24.119 1.00 75.25 219 LEU A N 1
ATOM 1844 C CA . LEU A 1 219 ? 11.229 -5.497 -24.488 1.00 75.25 219 LEU A CA 1
ATOM 1845 C C . LEU A 1 219 ? 12.421 -6.334 -24.977 1.00 75.25 219 LEU A C 1
ATOM 1847 O O . LEU A 1 219 ? 13.370 -5.784 -25.535 1.00 75.25 219 LEU A O 1
ATOM 1851 N N . LYS A 1 220 ? 12.373 -7.665 -24.817 1.00 76.88 220 LYS A N 1
ATOM 1852 C CA . LYS A 1 220 ? 13.468 -8.602 -25.153 1.00 76.88 220 LYS A CA 1
ATOM 1853 C C . LYS A 1 220 ? 14.802 -8.243 -24.478 1.00 76.88 220 LYS A C 1
ATOM 1855 O O . LYS A 1 220 ? 15.874 -8.599 -24.974 1.00 76.88 220 LYS A O 1
ATOM 1860 N N . GLU A 1 221 ? 14.747 -7.556 -23.339 1.00 68.56 221 GLU A N 1
ATOM 1861 C CA . GLU A 1 221 ? 15.906 -7.251 -22.509 1.00 68.56 221 GLU A CA 1
ATOM 1862 C C . GLU A 1 221 ? 16.183 -8.458 -21.599 1.00 68.56 221 GLU A C 1
ATOM 1864 O O . GLU A 1 221 ? 15.440 -8.753 -20.666 1.00 68.56 221 GLU A O 1
ATOM 1869 N N . TYR A 1 222 ? 17.263 -9.192 -21.883 1.00 55.44 222 TYR A N 1
ATOM 1870 C CA . TYR A 1 222 ? 17.624 -10.419 -21.155 1.00 55.44 222 TYR A CA 1
ATOM 1871 C C . TYR A 1 222 ? 18.287 -10.166 -19.794 1.00 55.44 222 TYR A C 1
ATOM 1873 O O . TYR A 1 222 ? 18.518 -11.112 -19.041 1.00 55.44 222 TYR A O 1
ATOM 1881 N N . TYR A 1 223 ? 18.621 -8.913 -19.470 1.00 53.59 223 TYR A N 1
ATOM 1882 C CA . T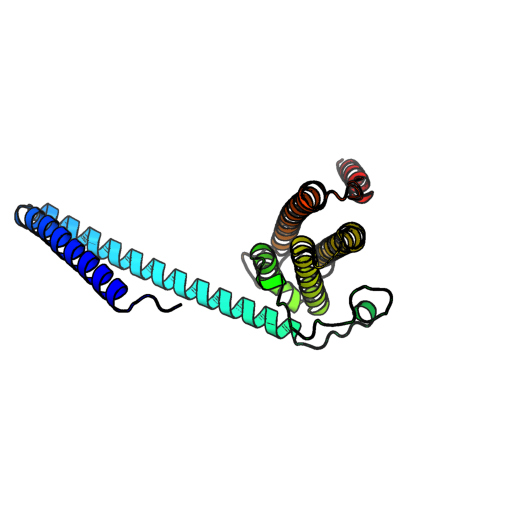YR A 1 223 ? 19.261 -8.579 -18.203 1.00 53.59 223 TYR A CA 1
ATOM 1883 C C . TYR A 1 223 ? 18.220 -8.168 -17.163 1.00 53.59 223 TYR A C 1
ATOM 1885 O O . TYR A 1 223 ? 17.926 -6.991 -16.969 1.00 53.59 223 TYR A O 1
ATOM 1893 N N . PHE A 1 224 ? 17.697 -9.164 -16.457 1.00 54.34 224 PHE A N 1
ATOM 1894 C CA . PHE A 1 224 ? 17.166 -8.967 -15.118 1.00 54.34 224 PHE A CA 1
ATOM 1895 C C . PHE A 1 224 ? 18.266 -9.443 -14.166 1.00 54.34 224 PHE A C 1
ATOM 1897 O O . PHE A 1 224 ? 18.664 -10.607 -14.289 1.00 54.34 224 PHE A O 1
ATOM 1904 N N . PRO A 1 225 ? 18.833 -8.596 -13.283 1.00 54.41 225 PRO A N 1
ATOM 1905 C CA . PRO A 1 225 ? 19.778 -9.081 -12.288 1.00 54.41 225 PRO A CA 1
ATOM 1906 C C . PRO A 1 225 ? 19.055 -10.175 -11.510 1.00 54.41 225 PRO A C 1
ATOM 1908 O O . PRO A 1 225 ? 18.068 -9.912 -10.822 1.00 54.41 225 PRO A O 1
ATOM 1911 N N . MET A 1 226 ? 19.478 -11.420 -11.738 1.00 45.28 226 MET A N 1
ATOM 1912 C CA . MET A 1 226 ? 18.826 -12.573 -11.153 1.00 45.28 226 MET A CA 1
ATOM 1913 C C . MET A 1 226 ? 18.715 -12.361 -9.651 1.00 45.28 226 MET A C 1
ATOM 1915 O O . MET A 1 226 ? 19.643 -11.875 -9.004 1.00 45.28 226 MET A O 1
ATOM 1919 N N . THR A 1 227 ? 17.573 -12.788 -9.134 1.00 48.84 227 THR A N 1
ATOM 1920 C CA . THR A 1 227 ? 17.291 -13.151 -7.752 1.00 48.84 227 THR A CA 1
ATOM 1921 C C . THR A 1 227 ? 18.367 -14.092 -7.192 1.00 48.84 227 THR A C 1
ATOM 1923 O O . THR A 1 227 ? 18.109 -15.270 -6.945 1.00 48.84 227 THR A O 1
ATOM 1926 N N . GLN A 1 228 ? 19.596 -13.619 -6.987 1.00 40.91 228 GLN A N 1
ATOM 1927 C CA . GLN A 1 228 ? 20.426 -14.224 -5.964 1.00 40.91 228 GLN A CA 1
ATOM 1928 C C . GLN A 1 228 ? 19.688 -13.972 -4.648 1.00 40.91 228 GLN A C 1
ATOM 1930 O O . GLN A 1 228 ? 19.283 -12.830 -4.402 1.00 40.91 228 GLN A O 1
ATOM 1935 N N . PRO A 1 229 ? 19.422 -15.013 -3.840 1.00 40.12 229 PRO A N 1
ATOM 1936 C CA . PRO A 1 229 ? 18.807 -14.814 -2.541 1.00 40.12 229 PRO A CA 1
ATOM 1937 C C . PRO A 1 229 ? 19.637 -13.773 -1.800 1.00 40.12 229 PRO A C 1
ATOM 1939 O O . PRO A 1 229 ? 20.859 -13.903 -1.689 1.00 40.12 229 PRO A O 1
ATOM 1942 N N . ILE A 1 230 ? 18.966 -12.708 -1.364 1.00 49.03 230 ILE A N 1
ATOM 1943 C CA . ILE A 1 230 ? 19.580 -11.630 -0.598 1.00 49.03 230 ILE A CA 1
ATOM 1944 C C . ILE A 1 230 ? 20.327 -12.312 0.561 1.00 49.03 230 ILE A C 1
ATOM 1946 O O . ILE A 1 230 ? 19.742 -13.197 1.197 1.00 49.03 230 ILE A O 1
ATOM 1950 N N . PRO A 1 231 ? 21.585 -11.944 0.872 1.00 46.34 231 PRO A N 1
ATOM 1951 C CA . PRO A 1 231 ? 22.348 -12.556 1.969 1.00 46.34 231 PRO A CA 1
ATOM 1952 C C . PRO A 1 231 ? 21.570 -12.619 3.298 1.00 46.34 231 PRO A C 1
ATOM 1954 O O . PRO A 1 231 ? 21.816 -13.493 4.128 1.00 46.34 231 PRO A O 1
ATOM 1957 N N . TYR A 1 232 ? 20.590 -11.723 3.448 1.00 47.94 232 TYR A N 1
ATOM 1958 C CA . TYR A 1 232 ? 19.665 -11.603 4.566 1.00 47.94 232 TYR A CA 1
ATOM 1959 C C . TYR A 1 232 ? 18.734 -12.818 4.778 1.00 47.94 232 TYR A C 1
ATOM 1961 O O . TYR A 1 232 ? 18.400 -13.137 5.917 1.00 47.94 232 TYR A O 1
ATOM 1969 N N . ASP A 1 233 ? 18.332 -13.543 3.726 1.00 50.00 233 ASP A N 1
ATOM 1970 C CA . ASP A 1 233 ? 17.462 -14.727 3.872 1.00 50.00 233 ASP A CA 1
ATOM 1971 C C . ASP A 1 233 ? 18.229 -15.937 4.435 1.00 50.00 233 ASP A C 1
ATOM 1973 O O . ASP A 1 233 ? 17.701 -16.701 5.249 1.00 50.00 233 ASP A O 1
ATOM 1977 N N . ALA A 1 234 ? 19.507 -16.081 4.070 1.00 47.44 234 ALA A N 1
ATOM 1978 C CA . ALA A 1 234 ? 20.374 -17.139 4.586 1.00 47.44 234 ALA A CA 1
ATOM 1979 C C . ALA A 1 234 ? 20.811 -16.875 6.039 1.00 47.44 234 ALA A C 1
ATOM 1981 O O . ALA A 1 234 ? 20.918 -17.813 6.835 1.00 47.44 234 ALA A O 1
ATOM 1982 N N . SER A 1 235 ? 21.037 -15.611 6.416 1.00 50.75 235 SER A N 1
ATOM 1983 C CA . SER A 1 235 ? 21.351 -15.241 7.801 1.00 50.75 235 SER A CA 1
ATOM 1984 C C . SER A 1 235 ? 20.139 -15.381 8.726 1.00 50.75 235 SER A C 1
ATOM 1986 O O . SER A 1 235 ? 20.293 -15.893 9.831 1.00 50.75 235 SER A O 1
ATOM 1988 N N . LYS A 1 236 ? 18.924 -15.054 8.266 1.00 53.91 236 LYS A N 1
ATOM 1989 C CA . LYS A 1 236 ? 17.690 -15.197 9.061 1.00 53.91 236 LYS A CA 1
ATOM 1990 C C . LYS A 1 236 ? 17.303 -16.660 9.312 1.00 53.91 236 LYS A C 1
ATOM 1992 O O . LYS A 1 236 ? 16.746 -16.979 10.361 1.00 53.91 236 LYS A O 1
ATOM 1997 N N . GLN A 1 237 ? 17.619 -17.573 8.386 1.00 51.59 237 GLN A N 1
ATOM 1998 C CA . GLN A 1 237 ? 17.489 -19.020 8.619 1.00 51.59 237 GLN A CA 1
ATOM 1999 C C . GLN A 1 237 ? 18.472 -19.523 9.685 1.00 51.59 237 GLN A C 1
ATOM 2001 O O . GLN A 1 237 ? 18.079 -20.318 10.539 1.00 51.59 237 GLN A O 1
ATOM 2006 N N . LYS A 1 238 ? 19.713 -19.018 9.685 1.00 49.16 238 LYS A N 1
ATOM 2007 C CA . LYS A 1 238 ? 20.712 -19.330 10.720 1.00 49.16 238 LYS A CA 1
ATOM 2008 C C . LYS A 1 238 ? 20.342 -18.743 12.083 1.00 49.16 238 LYS A C 1
ATOM 2010 O O . LYS A 1 238 ? 20.461 -19.434 13.086 1.00 49.16 238 LYS A O 1
ATOM 2015 N N . GLU A 1 239 ? 19.832 -17.513 12.138 1.00 48.84 239 GLU A N 1
ATOM 2016 C CA . GLU A 1 239 ? 19.332 -16.919 13.387 1.00 48.84 239 GLU A CA 1
ATOM 2017 C C . GLU A 1 239 ? 18.126 -17.679 13.944 1.00 48.84 239 GLU A C 1
ATOM 2019 O O . GLU A 1 239 ? 18.088 -17.956 15.137 1.00 48.84 239 GLU A O 1
ATOM 2024 N N . LYS A 1 240 ? 17.176 -18.108 13.100 1.00 46.34 240 LYS A N 1
ATOM 2025 C CA . LYS A 1 240 ? 16.048 -18.946 13.547 1.00 46.34 240 LYS A CA 1
ATOM 2026 C C . LYS A 1 240 ? 16.484 -20.312 14.083 1.00 46.34 240 LYS A C 1
ATOM 2028 O O . LYS A 1 240 ? 15.838 -20.818 14.992 1.00 46.34 240 LYS A O 1
ATOM 2033 N N . GLN A 1 241 ? 17.554 -20.900 13.546 1.00 48.38 241 GLN A N 1
ATOM 2034 C CA . GLN A 1 241 ? 18.126 -22.149 14.065 1.00 48.38 241 GLN A CA 1
ATOM 2035 C C . GLN A 1 241 ? 18.880 -21.952 15.386 1.00 48.38 241 GLN A C 1
ATOM 2037 O O . GLN A 1 241 ? 18.889 -22.855 16.210 1.00 48.38 241 GLN A O 1
ATOM 2042 N N . ASN A 1 242 ? 19.460 -20.772 15.608 1.00 48.62 242 ASN A N 1
ATOM 2043 C CA . ASN A 1 242 ? 20.202 -20.449 16.830 1.00 48.62 242 ASN A CA 1
ATOM 2044 C C . ASN A 1 242 ? 19.322 -19.895 17.969 1.00 48.62 242 ASN A C 1
ATOM 2046 O O . ASN A 1 242 ? 19.817 -19.689 19.073 1.00 48.62 242 ASN A O 1
ATOM 2050 N N . LEU A 1 243 ? 18.040 -19.619 17.704 1.00 40.19 243 LEU A N 1
ATOM 2051 C CA . LEU A 1 243 ? 17.072 -19.066 18.664 1.00 40.19 243 LEU A CA 1
ATOM 2052 C C . LEU A 1 243 ? 16.060 -20.100 19.187 1.00 40.19 243 LEU A C 1
ATOM 2054 O O . LEU A 1 243 ? 15.177 -19.742 19.967 1.00 40.19 243 LEU A O 1
ATOM 2058 N N . LEU A 1 244 ? 16.167 -21.364 18.774 1.00 35.56 244 LEU A N 1
ATOM 2059 C CA . LEU A 1 244 ? 15.380 -22.461 19.334 1.00 35.56 244 LEU A CA 1
ATOM 2060 C C . LEU A 1 244 ? 16.280 -23.302 20.260 1.00 35.56 244 LEU A C 1
ATOM 2062 O O . LEU A 1 244 ? 17.384 -23.644 19.834 1.00 35.56 244 LEU A O 1
ATOM 2066 N N . PRO A 1 245 ? 15.856 -23.585 21.508 1.00 45.19 245 PRO A N 1
ATOM 2067 C CA . PRO A 1 245 ? 16.574 -24.484 22.411 1.00 45.19 245 PRO A CA 1
ATOM 2068 C C . PRO A 1 245 ? 16.602 -25.930 21.902 1.00 45.19 245 PRO A C 1
ATOM 2070 O O . PRO A 1 245 ? 15.650 -26.334 21.192 1.00 45.19 245 PRO A O 1
#

Foldseek 3Di:
DDPPPVVVVVVVVVVVVVVVVVVVVVVVVLVPDDPVVVVVVVVVVVVVVVVVVVVVVVVVVVVVLLVVLVVLQQVLLPPAQPDCVQCDPVDPRNGRPPVTLVQLVVPPLSSVLLSLCVCLCVQPSNLSNQLSRLSSVLSVLLVCLLVVNDQCQVRLVVNVVSLVSNLVSLVCSPVRDDQDDPPDPPDGPVVSSVVSSVSSVVVSVVSVVVSCCCCCPVVVNPDDPDCPPDVVVVVVVVVVVVPDD

Radius of gyration: 26.55 Å; Cα contacts (8 Å, |Δi|>4): 164; chains: 1; bounding box: 78×44×53 Å

Solvent-accessible surface area (backbone atoms only — not comparable to full-atom values): 14021 Å² total; per-residue (Å²): 138,77,77,54,69,66,58,58,55,49,53,51,50,51,51,53,50,51,48,53,52,50,50,51,54,52,48,58,57,56,72,75,49,54,72,70,56,53,53,51,52,50,52,52,50,54,50,52,49,53,51,50,52,51,51,50,53,50,52,53,53,51,54,54,49,52,53,51,50,51,52,51,56,55,52,57,64,70,50,81,82,91,56,66,76,48,52,35,93,89,42,102,41,79,48,82,64,94,78,58,62,63,45,24,70,76,35,65,69,59,46,48,45,54,54,74,48,52,67,42,44,79,71,39,47,61,64,43,43,51,42,54,53,32,46,18,48,33,40,40,49,52,54,32,38,78,66,71,75,36,61,55,77,75,42,49,61,56,39,51,51,30,51,49,53,36,52,51,51,57,58,50,44,66,80,69,48,65,70,60,55,95,86,48,86,96,55,51,51,53,61,54,48,52,52,42,52,53,52,48,52,53,50,50,50,53,53,48,55,50,49,52,48,44,33,44,69,77,68,61,44,84,67,65,86,71,86,64,79,55,72,64,62,62,50,50,5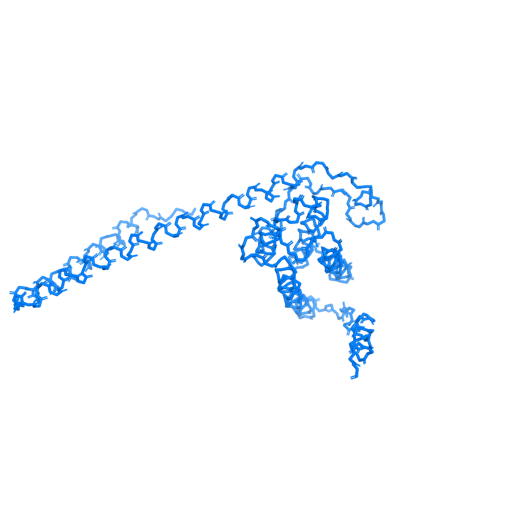4,51,50,58,60,72,72,54,134

Mean predicted aligned error: 14.38 Å